Protein AF-A0A1G1LDC0-F1 (afdb_monomer_lite)

pLDDT: mean 79.85, std 20.33, range [28.56, 97.69]

Secondary structure (DSSP, 8-state):
---------PPPSSS---HHHHHTT--TTS--HHHHHHHHHHHHHSSSHHHHHHHHHHHS-----HHHHHHHHHHHHHHHHHHHHHHHHHHHTT------SS--SEEEEEEEEEEEEE---SS--SS--S-EEEEEEEEEEEEE-----SS-S--SPPHHHH-HHHHHHHHHHHHHHTT---PPPS------------PPP--------PPPEEEEEEEEESS-HHHHHHHHHHHHHHTT-TT-SEEEEE----S---

Sequence (258 aa):
MVLSGKAIIAAAAGKFFFPLERRMEIGAEGYSPSVLEKIEYAGAKAGSFQEAAEHMKVLAEIKISDRHIGRLTERIGAERQKKCNLEVELMKQDKLEVKVLNKPEVCAVYVDAGKVQTRADDGGGPGVRGQAWADTKVACLVTYQAKEHLEDPQPEVPSKLMDRQTVKEICRQMAMIHGKTQEPSAESKVASTKVKDNKEPEENKQDFEKPEPLVRTAVATQQKVDEFGYMVAAEAQKRGFYEAKRKAFVGDGGNSRL

Radius of gyration: 27.08 Å; chains: 1; bounding box: 89×42×57 Å

Structure (mmCIF, N/CA/C/O backbone):
data_AF-A0A1G1LDC0-F1
#
_entry.id   AF-A0A1G1LDC0-F1
#
loop_
_atom_site.group_PDB
_atom_site.id
_atom_site.type_symbol
_atom_site.label_atom_id
_atom_site.label_alt_id
_atom_site.label_comp_id
_atom_site.label_asym_id
_atom_site.label_entity_id
_atom_site.label_seq_id
_atom_site.pdbx_PDB_ins_code
_atom_site.Cartn_x
_atom_site.Cartn_y
_atom_site.Cartn_z
_atom_site.occupancy
_atom_site.B_iso_or_equiv
_atom_site.auth_seq_id
_atom_site.auth_comp_id
_atom_site.auth_asym_id
_atom_site.auth_atom_id
_atom_site.pdbx_PDB_model_num
ATOM 1 N N . MET A 1 1 ? -35.553 14.339 -26.736 1.00 40.38 1 MET A N 1
ATOM 2 C CA . MET A 1 1 ? -36.435 14.578 -25.576 1.00 40.38 1 MET A CA 1
ATOM 3 C C . MET A 1 1 ? -37.079 13.254 -25.183 1.00 40.38 1 MET A C 1
ATOM 5 O O . MET A 1 1 ? -38.103 12.904 -25.741 1.00 40.38 1 MET A O 1
ATOM 9 N N . VAL A 1 2 ? -36.439 12.488 -24.295 1.00 31.86 2 VAL A N 1
ATOM 10 C CA . VAL A 1 2 ? -37.050 11.351 -23.581 1.00 31.86 2 VAL A CA 1
ATOM 11 C C . VAL A 1 2 ? -36.410 11.338 -22.192 1.00 31.86 2 VAL A C 1
ATOM 13 O O . VAL A 1 2 ? -35.239 10.998 -22.041 1.00 31.86 2 VAL A O 1
ATOM 16 N N . LEU A 1 3 ? -37.151 11.816 -21.193 1.00 38.19 3 LEU A N 1
ATOM 17 C CA . LEU A 1 3 ? -36.768 11.761 -19.784 1.00 38.19 3 LEU A CA 1
ATOM 18 C C . LEU A 1 3 ? -37.016 10.331 -19.293 1.00 38.19 3 LEU A C 1
ATOM 20 O O . LEU A 1 3 ? -38.157 9.949 -19.048 1.00 38.19 3 LEU A O 1
ATOM 24 N N . SER A 1 4 ? -35.955 9.532 -19.173 1.00 37.72 4 SER A N 1
ATOM 25 C CA . SER A 1 4 ? -36.020 8.235 -18.494 1.00 37.72 4 SER A CA 1
ATOM 26 C C . SER A 1 4 ? -35.969 8.477 -16.985 1.00 37.72 4 SER A C 1
ATOM 28 O O . SER A 1 4 ? -34.912 8.742 -16.409 1.00 37.72 4 SER A O 1
ATOM 30 N N . GLY A 1 5 ? -37.143 8.475 -16.354 1.00 38.78 5 GLY A N 1
ATOM 31 C CA . GLY A 1 5 ? -37.281 8.557 -14.906 1.00 38.78 5 GLY A CA 1
ATOM 32 C C . GLY A 1 5 ? -36.753 7.283 -14.251 1.00 38.78 5 GLY A C 1
ATOM 33 O O . GLY A 1 5 ? -37.308 6.203 -14.441 1.00 38.78 5 GLY A O 1
ATOM 34 N N . LYS A 1 6 ? -35.685 7.401 -13.455 1.00 40.50 6 LYS A N 1
ATOM 35 C CA . LYS A 1 6 ? -35.245 6.323 -12.561 1.00 40.50 6 LYS A CA 1
ATOM 36 C C . LYS A 1 6 ? -36.314 6.100 -11.490 1.00 40.50 6 LYS A C 1
ATOM 38 O O . LYS A 1 6 ? -36.611 7.007 -10.714 1.00 40.50 6 LYS A O 1
ATOM 43 N N . ALA A 1 7 ? -36.857 4.888 -11.436 1.00 39.47 7 ALA A N 1
ATOM 44 C CA . ALA A 1 7 ? -37.757 4.455 -10.378 1.00 39.47 7 ALA A CA 1
ATOM 45 C C . ALA A 1 7 ? -37.029 4.489 -9.022 1.00 39.47 7 ALA A C 1
ATOM 47 O O . ALA A 1 7 ? -36.034 3.793 -8.810 1.00 39.47 7 ALA A O 1
ATOM 48 N N . ILE A 1 8 ? -37.520 5.320 -8.103 1.00 44.97 8 ILE A N 1
ATOM 49 C CA . ILE A 1 8 ? -37.065 5.358 -6.714 1.00 44.97 8 ILE A CA 1
ATOM 50 C C . ILE A 1 8 ? -37.817 4.251 -5.979 1.00 44.97 8 ILE A C 1
ATOM 52 O O . ILE A 1 8 ? -38.971 4.422 -5.598 1.00 44.97 8 ILE A O 1
ATOM 56 N N . ILE A 1 9 ? -37.168 3.105 -5.785 1.00 44.81 9 ILE A N 1
ATOM 57 C CA . ILE A 1 9 ? -37.691 2.066 -4.896 1.00 44.81 9 ILE A CA 1
ATOM 58 C C . ILE A 1 9 ? -37.557 2.600 -3.461 1.00 44.81 9 ILE A C 1
ATOM 60 O O . ILE A 1 9 ? -36.452 2.875 -2.977 1.00 44.81 9 ILE A O 1
ATOM 64 N N . ALA A 1 10 ? -38.697 2.837 -2.812 1.00 42.31 10 ALA A N 1
ATOM 65 C CA . ALA A 1 10 ? -38.768 3.245 -1.416 1.00 42.31 10 ALA A CA 1
ATOM 66 C C . ALA A 1 10 ? -38.375 2.056 -0.524 1.00 42.31 10 ALA A C 1
ATOM 68 O O . ALA A 1 10 ? -38.947 0.974 -0.632 1.00 42.31 10 ALA A O 1
ATOM 69 N N . ALA A 1 11 ? -37.375 2.249 0.338 1.00 48.47 11 ALA A N 1
ATOM 70 C CA . ALA A 1 11 ? -36.998 1.258 1.341 1.00 48.47 11 ALA A CA 1
ATOM 71 C C . ALA A 1 11 ? -38.068 1.204 2.444 1.00 48.47 11 ALA A C 1
ATOM 73 O O . ALA A 1 11 ? -38.656 2.234 2.776 1.00 48.47 11 ALA A O 1
ATOM 74 N N . ALA A 1 12 ? -38.307 0.014 3.002 1.00 46.03 12 ALA A N 1
ATOM 75 C CA . ALA A 1 12 ? -39.292 -0.220 4.056 1.00 46.03 12 ALA A CA 1
ATOM 76 C C . ALA A 1 12 ? -39.129 0.785 5.214 1.00 46.03 12 ALA A C 1
ATOM 78 O O . ALA A 1 12 ? -38.071 0.883 5.841 1.00 46.03 12 ALA A O 1
ATOM 79 N N . ALA A 1 13 ? -40.188 1.561 5.453 1.00 45.47 13 ALA A N 1
ATOM 80 C CA . ALA A 1 13 ? -40.235 2.669 6.394 1.00 45.47 13 ALA A CA 1
ATOM 81 C C . ALA A 1 13 ? -40.202 2.169 7.847 1.00 45.47 13 ALA A C 1
ATOM 83 O O . ALA A 1 13 ? -41.229 1.837 8.428 1.00 45.47 13 ALA A O 1
ATOM 84 N N . GLY A 1 14 ? -39.003 2.116 8.429 1.00 45.28 14 GLY A N 1
ATOM 85 C CA . GLY A 1 14 ? -38.796 1.909 9.870 1.00 45.28 14 GLY A CA 1
ATOM 86 C C . GLY A 1 14 ? -37.924 2.979 10.534 1.00 45.28 14 GLY A C 1
ATOM 87 O O . GLY A 1 14 ? -37.714 2.936 11.742 1.00 45.28 14 GLY A O 1
ATOM 88 N N . LYS A 1 15 ? -37.392 3.935 9.763 1.00 51.12 15 LYS A N 1
ATOM 89 C CA . LYS A 1 15 ? -36.582 5.061 10.249 1.00 51.12 15 LYS A CA 1
ATOM 90 C C . LYS A 1 15 ? -36.951 6.307 9.447 1.00 51.12 15 LYS A C 1
ATOM 92 O O . LYS A 1 15 ? -37.109 6.210 8.231 1.00 51.12 15 LYS A O 1
ATOM 97 N N . PHE A 1 16 ? -37.105 7.453 10.112 1.00 52.28 16 PHE A N 1
ATOM 98 C CA . PHE A 1 16 ? -37.210 8.747 9.435 1.00 52.28 16 PHE A CA 1
ATOM 99 C C . PHE A 1 16 ? -35.945 8.931 8.591 1.00 52.28 16 PHE A C 1
ATOM 101 O O . PHE A 1 16 ? -34.854 9.021 9.140 1.00 52.28 16 PHE A O 1
ATOM 108 N N . PHE A 1 17 ? -36.090 8.898 7.270 1.00 55.12 17 PHE A N 1
ATOM 109 C CA . PHE A 1 17 ? -34.997 9.109 6.328 1.00 55.12 17 PHE A CA 1
ATOM 110 C C . PHE A 1 17 ? -35.248 10.433 5.623 1.00 55.12 17 PHE A C 1
ATOM 112 O O . PHE A 1 17 ? -36.294 10.601 4.986 1.00 55.12 17 PHE A O 1
ATOM 119 N N . PHE A 1 18 ? -34.320 11.379 5.736 1.00 62.50 18 PHE A N 1
ATOM 120 C CA . PHE A 1 18 ? -34.461 12.641 5.023 1.00 62.50 18 PHE A CA 1
ATOM 121 C C . PHE A 1 18 ? -34.080 12.411 3.552 1.00 62.50 18 PHE A C 1
ATOM 123 O O . PHE A 1 18 ? -32.978 11.945 3.276 1.00 62.50 18 PHE A O 1
ATOM 130 N N . PRO A 1 19 ? -34.926 12.761 2.562 1.00 65.69 19 PRO A N 1
ATOM 131 C CA . PRO A 1 19 ? -34.639 12.513 1.140 1.00 65.69 19 PRO A CA 1
ATOM 132 C C . PRO A 1 19 ? -33.293 13.079 0.651 1.00 65.69 19 PRO A C 1
ATOM 134 O O . PRO A 1 19 ? -32.709 12.585 -0.315 1.00 65.69 19 PRO A O 1
ATOM 137 N N . LEU A 1 20 ? -32.796 14.113 1.334 1.00 69.06 20 LEU A N 1
ATOM 138 C CA . LEU A 1 20 ? -31.506 14.749 1.089 1.00 69.06 20 LEU A CA 1
ATOM 139 C C . LEU A 1 20 ? -30.305 13.918 1.579 1.00 69.06 20 LEU A C 1
ATOM 141 O O . LEU A 1 20 ? -29.239 14.034 0.983 1.00 69.06 20 LEU A O 1
ATOM 145 N N . GLU A 1 21 ? -30.464 13.038 2.573 1.00 62.12 21 GLU A N 1
ATOM 146 C CA . GLU A 1 21 ? -29.389 12.165 3.082 1.00 62.12 21 GLU A CA 1
ATOM 147 C C . GLU A 1 21 ? -28.862 11.233 1.990 1.00 62.12 21 GLU A C 1
ATOM 149 O O . GLU A 1 21 ? -27.654 11.064 1.860 1.00 62.12 21 GLU A O 1
ATOM 154 N N . ARG A 1 22 ? -29.743 10.712 1.118 1.00 64.12 22 ARG A N 1
ATOM 155 C CA . ARG A 1 22 ? -29.327 9.873 -0.025 1.00 64.12 22 ARG A CA 1
ATOM 156 C C . ARG A 1 22 ? -28.473 10.648 -1.020 1.00 64.12 22 ARG A C 1
ATOM 158 O O . ARG A 1 22 ? -27.560 10.086 -1.608 1.00 64.12 22 ARG A O 1
ATOM 165 N N . ARG A 1 23 ? -28.809 11.923 -1.241 1.00 70.38 23 ARG A N 1
ATOM 166 C CA . ARG A 1 23 ? -28.088 12.802 -2.173 1.00 70.38 23 ARG A CA 1
ATOM 167 C C . ARG A 1 23 ? -26.757 13.278 -1.604 1.00 70.38 23 ARG A C 1
ATOM 169 O O . ARG A 1 23 ? -25.862 13.571 -2.382 1.00 70.38 23 ARG A O 1
ATOM 176 N N . MET A 1 24 ? -26.655 13.375 -0.282 1.00 69.12 24 MET A N 1
ATOM 177 C CA . MET A 1 24 ? -25.439 13.763 0.433 1.00 69.12 24 MET A CA 1
ATOM 178 C C . MET A 1 24 ? -24.598 12.560 0.885 1.00 69.12 24 MET A C 1
ATOM 180 O O . MET A 1 24 ? -23.607 12.749 1.585 1.00 69.12 24 MET A O 1
ATOM 184 N N . GLU A 1 25 ? -25.003 11.342 0.505 1.00 76.25 25 GLU A N 1
ATOM 185 C CA . GLU A 1 25 ? -24.348 10.081 0.879 1.00 76.25 25 GLU A CA 1
ATOM 186 C C . GLU A 1 25 ? -24.152 9.938 2.398 1.00 76.25 25 GLU A C 1
ATOM 188 O O . GLU A 1 25 ? -23.186 9.343 2.875 1.00 76.25 25 GLU A O 1
ATOM 193 N N . ILE A 1 26 ? -25.087 10.496 3.172 1.00 77.56 26 ILE A N 1
ATOM 194 C CA . ILE A 1 26 ? -25.051 10.440 4.628 1.00 77.56 26 ILE A CA 1
ATOM 195 C C . ILE A 1 26 ? -25.439 9.024 5.048 1.00 77.56 26 ILE A C 1
ATOM 197 O O . ILE A 1 26 ? -26.562 8.565 4.825 1.00 77.56 26 ILE A O 1
ATOM 201 N N . GLY A 1 27 ? -24.468 8.315 5.622 1.00 72.44 27 GLY A N 1
ATOM 202 C CA . GLY A 1 27 ? -24.655 6.955 6.115 1.00 72.44 27 GLY A CA 1
ATOM 203 C C . GLY A 1 27 ? -25.462 6.905 7.413 1.00 72.44 27 GLY A C 1
ATOM 204 O O . GLY A 1 27 ? -25.848 7.925 7.980 1.00 72.44 27 GLY A O 1
ATOM 205 N N . ALA A 1 28 ? -25.647 5.696 7.949 1.00 73.19 28 ALA A N 1
ATOM 206 C CA . ALA A 1 28 ? -26.364 5.470 9.211 1.00 73.19 28 ALA A CA 1
ATOM 207 C C . ALA A 1 28 ? -25.763 6.213 10.425 1.00 73.19 28 ALA A C 1
ATOM 209 O O . ALA A 1 28 ? -26.414 6.323 11.459 1.00 73.19 28 ALA A O 1
ATOM 210 N N . GLU A 1 29 ? -24.532 6.707 10.298 1.00 76.56 29 GLU A N 1
ATOM 211 C CA . GLU A 1 29 ? -23.821 7.456 11.334 1.00 76.56 29 GLU A CA 1
ATOM 212 C C . GLU A 1 29 ? -24.044 8.971 11.264 1.00 7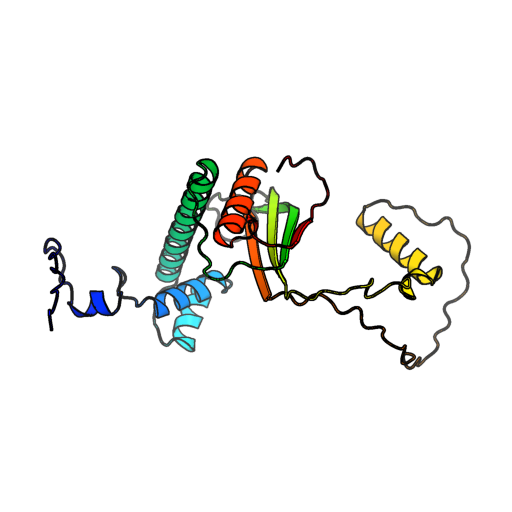6.56 29 GLU A C 1
ATOM 214 O O . GLU A 1 29 ? -23.551 9.696 12.120 1.00 76.56 29 GLU A O 1
ATOM 219 N N . GLY A 1 30 ? -24.781 9.463 10.263 1.00 83.25 30 GLY A N 1
ATOM 220 C CA . GLY A 1 30 ? -25.090 10.890 10.142 1.00 83.25 30 GLY A CA 1
ATOM 221 C C . GLY A 1 30 ? -23.926 11.752 9.639 1.00 83.25 30 GLY A C 1
ATOM 222 O O . GLY A 1 30 ? -24.038 12.974 9.621 1.00 83.25 30 GLY A O 1
ATOM 223 N N . TYR A 1 31 ? -22.821 11.138 9.206 1.00 88.31 31 TYR A N 1
ATOM 224 C CA . TYR A 1 31 ? -21.662 11.834 8.648 1.00 88.31 31 TYR A CA 1
ATOM 225 C C . TYR A 1 31 ? -21.646 11.769 7.121 1.00 88.31 31 TYR A C 1
ATOM 227 O O . TYR A 1 31 ? -21.975 10.737 6.530 1.00 88.31 31 TYR A O 1
ATOM 235 N N . SER A 1 32 ? -21.222 12.865 6.487 1.00 89.81 32 SER A N 1
ATOM 236 C CA . SER A 1 32 ? -20.902 12.877 5.059 1.00 89.81 32 SER A CA 1
ATOM 237 C C . SER A 1 32 ? -19.624 12.069 4.780 1.00 89.81 32 SER A C 1
ATOM 239 O O . SER A 1 32 ? -18.781 11.927 5.676 1.00 89.81 32 SER A O 1
ATOM 241 N N . PRO A 1 33 ? -19.404 11.608 3.535 1.00 90.50 33 PRO A N 1
ATOM 242 C CA . PRO A 1 33 ? -18.175 10.904 3.157 1.00 90.50 33 PRO A CA 1
ATOM 243 C C . PRO A 1 33 ? -16.897 11.690 3.480 1.00 90.50 33 PRO A C 1
ATOM 245 O O . PRO A 1 33 ? -15.943 11.133 4.014 1.00 90.50 33 PRO A O 1
ATOM 248 N N . SER A 1 34 ? -16.906 13.005 3.249 1.00 90.94 34 SER A N 1
ATOM 249 C CA . SER A 1 34 ? -15.775 13.891 3.552 1.00 90.94 34 SER A CA 1
ATOM 250 C C . SER A 1 34 ? -15.464 13.996 5.048 1.00 90.94 34 SER A C 1
ATOM 252 O O . SER A 1 34 ? -14.311 14.170 5.436 1.00 90.94 34 SER A O 1
ATOM 254 N N . VAL A 1 35 ? -16.478 13.897 5.912 1.00 93.06 35 VAL A N 1
ATOM 255 C CA . VAL A 1 35 ? -16.276 13.880 7.365 1.00 93.06 35 VAL A CA 1
ATOM 256 C C . VAL A 1 35 ? -15.755 12.520 7.812 1.00 93.06 35 VAL A C 1
ATOM 258 O O . VAL A 1 35 ? -14.837 12.473 8.627 1.00 93.06 35 VAL A O 1
ATOM 261 N N . LEU A 1 36 ? -16.278 11.425 7.253 1.00 93.19 36 LEU A N 1
ATOM 262 C CA . LEU A 1 36 ? -15.769 10.079 7.524 1.00 93.19 36 LEU A CA 1
ATOM 263 C C . LEU A 1 36 ? -14.292 9.940 7.140 1.00 93.19 36 LEU A C 1
ATOM 265 O O . LEU A 1 36 ? -13.527 9.376 7.915 1.00 93.19 36 LEU A O 1
ATOM 269 N N . GLU A 1 37 ? -13.876 10.513 6.008 1.00 93.19 37 GLU A N 1
ATOM 270 C CA . GLU A 1 37 ? -12.472 10.540 5.584 1.00 93.19 37 GLU A CA 1
ATOM 271 C C . GLU A 1 37 ? -11.581 11.278 6.595 1.00 93.19 37 GLU A C 1
ATOM 273 O O . GLU A 1 37 ? -10.522 10.776 6.970 1.00 93.19 37 GLU A O 1
ATOM 278 N N . LYS A 1 38 ? -12.029 12.432 7.111 1.00 95.69 38 LYS A N 1
ATOM 279 C CA . LYS A 1 38 ? -11.308 13.164 8.167 1.00 95.69 38 LYS A CA 1
ATOM 280 C C . LYS A 1 38 ? -11.217 12.366 9.466 1.00 95.69 38 LYS A C 1
ATOM 282 O O . LYS A 1 38 ? -10.151 12.335 10.076 1.00 95.69 38 LYS A O 1
ATOM 287 N N . ILE A 1 39 ? -12.314 11.727 9.880 1.00 95.25 39 ILE A N 1
ATOM 288 C CA . ILE A 1 39 ? -12.355 10.901 11.095 1.00 95.25 39 ILE A CA 1
ATOM 289 C C . ILE A 1 39 ? -11.384 9.729 10.969 1.00 95.25 39 ILE A C 1
ATOM 291 O O . ILE A 1 39 ? -10.600 9.484 11.882 1.00 95.25 39 ILE A O 1
ATOM 295 N N . GLU A 1 40 ? -11.413 9.033 9.835 1.00 94.88 40 GLU A N 1
ATOM 296 C CA . GLU A 1 40 ? -10.519 7.917 9.557 1.00 94.88 40 GLU A CA 1
ATOM 297 C C . GLU A 1 40 ? -9.054 8.369 9.536 1.00 94.88 40 GLU A C 1
ATOM 299 O O . GLU A 1 40 ? -8.207 7.752 10.180 1.00 94.88 40 GLU A O 1
ATOM 304 N N . TYR A 1 41 ? -8.756 9.478 8.852 1.00 95.06 41 TYR A N 1
ATOM 305 C CA . TYR A 1 41 ? -7.410 10.041 8.803 1.00 95.06 41 TYR A CA 1
ATOM 306 C C . TYR A 1 41 ? -6.900 10.407 10.202 1.00 95.06 41 TYR A C 1
ATOM 308 O O . TYR A 1 41 ? -5.789 10.027 10.571 1.00 95.06 41 TYR A O 1
ATOM 316 N N . ALA A 1 42 ? -7.714 11.099 11.005 1.00 95.75 42 ALA A N 1
ATOM 317 C CA . ALA A 1 42 ? -7.362 11.468 12.372 1.00 95.75 42 ALA A CA 1
ATOM 318 C C . ALA A 1 42 ? -7.158 10.230 13.258 1.00 95.75 42 ALA A C 1
ATOM 320 O O . ALA A 1 42 ? -6.148 10.139 13.955 1.00 95.75 42 ALA A O 1
ATOM 321 N N . GLY A 1 43 ? -8.073 9.256 13.192 1.00 95.00 43 GLY A N 1
ATOM 322 C CA . GLY A 1 43 ? -7.996 8.009 13.953 1.00 95.00 43 GLY A CA 1
ATOM 323 C C . GLY A 1 43 ? -6.796 7.135 13.582 1.00 95.00 43 GLY A C 1
ATOM 324 O O . GLY A 1 43 ? -6.255 6.453 14.446 1.00 95.00 43 GLY A O 1
ATOM 325 N N . ALA A 1 44 ? -6.347 7.180 12.325 1.00 92.75 44 ALA A N 1
ATOM 326 C CA . ALA A 1 44 ? -5.195 6.417 11.848 1.00 92.75 44 ALA A CA 1
ATOM 327 C C . ALA A 1 44 ? -3.838 7.108 12.083 1.00 92.75 44 ALA A C 1
ATOM 329 O O . ALA A 1 44 ? -2.805 6.437 12.053 1.00 92.75 44 ALA A O 1
ATOM 330 N N . LYS A 1 45 ? -3.809 8.439 12.245 1.00 94.81 45 LYS A N 1
ATOM 331 C CA . LYS A 1 45 ? -2.564 9.225 12.355 1.00 94.81 45 LYS A CA 1
ATOM 332 C C . LYS A 1 45 ? -2.241 9.716 13.760 1.00 94.81 45 LYS A C 1
ATOM 334 O O . LYS A 1 45 ? -1.067 9.948 14.034 1.00 94.81 45 LYS A O 1
ATOM 339 N N . ALA A 1 46 ? -3.240 9.899 14.617 1.00 94.56 46 ALA A N 1
ATOM 340 C CA . ALA A 1 46 ? -3.017 10.304 16.000 1.00 94.56 46 ALA A CA 1
ATOM 341 C C . ALA A 1 46 ? -2.417 9.157 16.832 1.00 94.56 46 ALA A C 1
ATOM 343 O O . ALA A 1 46 ? -2.630 7.981 16.533 1.00 94.56 46 ALA A O 1
ATOM 344 N N . GLY A 1 47 ? -1.707 9.488 17.914 1.00 91.50 47 GLY A N 1
ATOM 345 C CA . GLY A 1 47 ? -1.184 8.499 18.860 1.00 91.50 47 GLY A CA 1
ATOM 346 C C . GLY A 1 47 ? -2.274 7.848 19.721 1.00 91.50 47 GLY A C 1
ATOM 347 O O . GLY A 1 47 ? -2.048 6.793 20.315 1.00 91.50 47 GLY A O 1
ATOM 348 N N . SER A 1 48 ? -3.465 8.453 19.789 1.00 94.50 48 SER A N 1
ATOM 349 C CA . SER A 1 48 ? -4.645 7.910 20.472 1.00 94.50 48 SER A CA 1
ATOM 350 C C . SER A 1 48 ? -5.956 8.461 19.895 1.00 94.50 48 SER A C 1
ATOM 352 O O . SER A 1 48 ? -5.978 9.513 19.257 1.00 94.50 48 SER A O 1
ATOM 354 N N . PHE A 1 49 ? -7.088 7.804 20.178 1.00 96.00 49 PHE A N 1
ATOM 355 C CA . PHE A 1 49 ? -8.405 8.326 19.781 1.00 96.00 49 PHE A CA 1
ATOM 356 C C . PHE A 1 49 ? -8.830 9.581 20.556 1.00 96.00 49 PHE A C 1
ATOM 358 O O . PHE A 1 49 ? -9.637 10.359 20.050 1.00 96.00 49 PHE A O 1
ATOM 365 N N . GLN A 1 50 ? -8.279 9.804 21.752 1.00 96.75 50 GLN A N 1
ATOM 366 C CA . GLN A 1 50 ? -8.485 11.046 22.498 1.00 96.75 50 GLN A CA 1
ATOM 367 C C . GLN A 1 50 ? -7.847 12.227 21.760 1.00 96.75 50 GLN A C 1
ATOM 369 O O . GLN A 1 50 ? -8.498 13.244 21.535 1.00 96.75 50 GLN A O 1
ATOM 374 N N . GLU A 1 51 ? -6.601 12.057 21.322 1.00 96.88 51 GLU A N 1
ATOM 375 C CA . GLU A 1 51 ? -5.892 13.040 20.501 1.00 96.88 51 GLU A CA 1
ATOM 376 C C . GLU A 1 51 ? -6.592 13.242 19.144 1.00 96.88 51 GLU A C 1
ATOM 378 O O . GLU A 1 51 ? -6.796 14.372 18.708 1.00 96.88 51 GLU A O 1
ATOM 383 N N . ALA A 1 52 ? -7.076 12.167 18.508 1.00 97.06 52 ALA A N 1
ATOM 384 C CA . ALA A 1 52 ? -7.875 12.277 17.286 1.00 97.06 52 ALA A CA 1
ATOM 385 C C . ALA A 1 52 ? -9.163 13.097 17.492 1.00 97.06 52 ALA A C 1
ATOM 387 O O . ALA A 1 52 ? -9.526 13.901 16.633 1.00 97.06 52 ALA A O 1
ATOM 388 N N . ALA A 1 53 ? -9.852 12.928 18.625 1.00 97.44 53 ALA A N 1
ATOM 389 C CA . ALA A 1 53 ? -11.045 13.707 18.959 1.00 97.44 53 ALA A CA 1
ATOM 390 C C . ALA A 1 53 ? -10.723 15.195 19.152 1.00 97.44 53 ALA A C 1
ATOM 392 O O . ALA A 1 53 ? -11.496 16.056 18.723 1.00 97.44 53 ALA A O 1
ATOM 393 N N . GLU A 1 54 ? -9.567 15.507 19.739 1.00 97.44 54 GLU A N 1
ATOM 394 C CA . GLU A 1 54 ? -9.070 16.877 19.841 1.00 97.44 54 GLU A CA 1
ATOM 395 C C . GLU A 1 54 ? -8.773 17.474 18.460 1.00 97.44 54 GLU A C 1
ATOM 397 O O . GLU A 1 54 ? -9.259 18.564 18.153 1.00 97.44 54 GLU A O 1
ATOM 402 N N . HIS A 1 55 ? -8.098 16.732 17.576 1.00 96.62 55 HIS A N 1
ATOM 403 C CA . HIS A 1 55 ? -7.867 17.153 16.191 1.00 96.62 55 HIS A CA 1
ATOM 404 C C . HIS A 1 55 ? -9.174 17.410 15.434 1.00 96.62 55 HIS A C 1
ATOM 406 O O . HIS A 1 55 ? -9.309 18.439 14.774 1.00 96.62 55 HIS A O 1
ATOM 412 N N . MET A 1 56 ? -10.166 16.523 15.557 1.00 97.25 56 MET A N 1
ATOM 413 C CA . MET A 1 56 ? -11.472 16.705 14.915 1.00 97.25 56 MET A CA 1
ATOM 414 C C . MET A 1 56 ? -12.200 17.948 15.431 1.00 97.25 56 MET A C 1
ATOM 416 O O . MET A 1 56 ? -12.808 18.680 14.647 1.00 97.25 56 MET A O 1
ATOM 420 N N . LYS A 1 57 ? -12.094 18.231 16.731 1.00 97.38 57 LYS A N 1
ATOM 421 C CA . LYS A 1 57 ? -12.689 19.422 17.336 1.00 97.38 57 LYS A CA 1
ATOM 422 C C . LYS A 1 57 ? -11.998 20.707 16.877 1.00 97.38 57 LYS A C 1
ATOM 424 O O . LYS A 1 57 ? -12.694 21.679 16.608 1.00 97.38 57 LYS A O 1
ATOM 429 N N . VAL A 1 58 ? -10.666 20.730 16.825 1.00 96.81 58 VAL A N 1
ATOM 430 C CA . VAL A 1 58 ? -9.887 21.949 16.544 1.00 96.81 58 VAL A CA 1
ATOM 431 C C . VAL A 1 58 ? -9.785 22.233 15.047 1.00 96.81 58 VAL A C 1
ATOM 433 O O . VAL A 1 58 ? -9.973 23.369 14.631 1.00 96.81 58 VAL A O 1
ATOM 436 N N . LEU A 1 59 ? -9.498 21.218 14.229 1.00 96.00 59 LEU A N 1
ATOM 437 C CA . LEU A 1 59 ? -9.218 21.391 12.799 1.00 96.00 59 LEU A CA 1
ATOM 438 C C . LEU A 1 59 ? -10.464 21.258 11.924 1.00 96.00 59 LEU A C 1
ATOM 440 O O . LEU A 1 59 ? -10.529 21.842 10.845 1.00 96.00 59 LEU A O 1
ATOM 444 N N . ALA A 1 60 ? -11.432 20.445 12.351 1.00 93.88 60 ALA A N 1
ATOM 445 C CA . ALA A 1 60 ? -12.642 20.171 11.583 1.00 93.88 60 ALA A CA 1
ATOM 446 C C . ALA A 1 60 ? -13.916 20.722 12.238 1.00 93.88 60 ALA A C 1
ATOM 448 O O . ALA A 1 60 ? -14.983 20.544 11.662 1.00 93.88 60 ALA A O 1
ATOM 449 N N . GLU A 1 61 ? -13.809 21.366 13.408 1.00 96.06 61 GLU A N 1
ATOM 450 C CA . GLU A 1 61 ? -14.927 21.932 14.184 1.00 96.06 61 GLU A CA 1
ATOM 451 C C . GLU A 1 61 ? -16.038 20.917 14.516 1.00 96.06 61 GLU A C 1
ATOM 453 O O . GLU A 1 61 ? -17.182 21.270 14.805 1.00 96.06 61 GLU A O 1
ATOM 458 N N . ILE A 1 62 ? -15.698 19.624 14.523 1.00 94.56 62 ILE A N 1
ATOM 459 C CA . ILE A 1 62 ? -16.640 18.527 14.749 1.00 94.56 62 ILE A CA 1
ATOM 460 C C . ILE A 1 62 ? -16.371 17.911 16.116 1.00 94.56 62 ILE A C 1
ATOM 462 O O . ILE A 1 62 ? -15.316 17.333 16.375 1.00 94.56 62 ILE A O 1
ATOM 466 N N . LYS A 1 63 ? -17.369 18.000 16.998 1.00 95.50 63 LYS A N 1
ATOM 467 C CA . LYS A 1 63 ? -17.348 17.315 18.293 1.00 95.50 63 LYS A CA 1
ATOM 468 C C . LYS A 1 63 ? -17.755 15.858 18.098 1.00 95.50 63 LYS A C 1
ATOM 470 O O . LYS A 1 63 ? -18.910 15.567 17.802 1.00 95.50 63 LYS A O 1
ATOM 475 N N . ILE A 1 64 ? -16.809 14.954 18.309 1.00 94.94 64 ILE A N 1
ATOM 476 C CA . ILE A 1 64 ? -17.003 13.506 18.261 1.00 94.94 64 ILE A CA 1
ATOM 477 C C . ILE A 1 64 ? -16.222 12.874 19.417 1.00 94.94 64 ILE A C 1
ATOM 479 O O . ILE A 1 64 ? -15.172 13.387 19.802 1.00 94.94 64 ILE A O 1
ATOM 483 N N . SER A 1 65 ? -16.749 11.808 20.021 1.00 96.44 65 SER A N 1
ATOM 484 C CA . SER A 1 65 ? -16.045 11.121 21.107 1.00 96.44 65 SER A CA 1
ATOM 485 C C . SER A 1 65 ? -14.943 10.211 20.571 1.00 96.44 65 SER A C 1
ATOM 487 O O . SER A 1 65 ? -15.066 9.626 19.494 1.00 96.44 65 SER A O 1
ATOM 489 N N . ASP A 1 66 ? -13.897 10.037 21.370 1.00 96.31 66 ASP A N 1
ATOM 490 C CA . ASP A 1 66 ? -12.812 9.077 21.157 1.00 96.31 66 ASP A CA 1
ATOM 491 C C . ASP A 1 66 ? -13.334 7.659 20.859 1.00 96.31 66 ASP A C 1
ATOM 493 O O . ASP A 1 66 ? -12.925 7.018 19.891 1.00 96.31 66 ASP A O 1
ATOM 497 N N . ARG A 1 67 ? -14.325 7.190 21.626 1.00 95.81 67 ARG A N 1
ATOM 498 C CA . ARG A 1 67 ? -14.951 5.876 21.436 1.00 95.81 67 ARG A CA 1
ATOM 499 C C . ARG A 1 67 ? -15.684 5.765 20.102 1.00 95.81 67 ARG A C 1
ATOM 501 O O . ARG A 1 67 ? -15.721 4.683 19.517 1.00 95.81 67 ARG A O 1
ATOM 508 N N . HIS A 1 68 ? -16.302 6.851 19.638 1.00 95.00 68 HIS A N 1
ATOM 509 C CA . HIS A 1 68 ? -16.986 6.866 18.345 1.00 95.00 68 HIS A CA 1
ATOM 510 C C . HIS A 1 68 ? -15.971 6.865 17.200 1.00 95.00 68 HIS A C 1
ATOM 512 O O . HIS A 1 68 ? -16.125 6.063 16.282 1.00 95.00 68 HIS A O 1
ATOM 518 N N . ILE A 1 69 ? -14.896 7.660 17.289 1.00 95.94 69 ILE A N 1
ATOM 519 C CA . ILE A 1 69 ? -13.780 7.613 16.326 1.00 95.94 69 ILE A CA 1
ATOM 520 C C . ILE A 1 69 ? -13.208 6.197 16.230 1.00 95.94 69 ILE A C 1
ATOM 522 O O . ILE A 1 69 ? -13.019 5.698 15.120 1.00 95.94 69 ILE A O 1
ATOM 526 N N . GLY A 1 70 ? -12.969 5.534 17.366 1.00 94.81 70 GLY A N 1
ATOM 527 C CA . GLY A 1 70 ? -12.435 4.172 17.387 1.00 94.81 70 GLY A CA 1
ATOM 528 C C . GLY A 1 70 ? -13.326 3.185 16.635 1.00 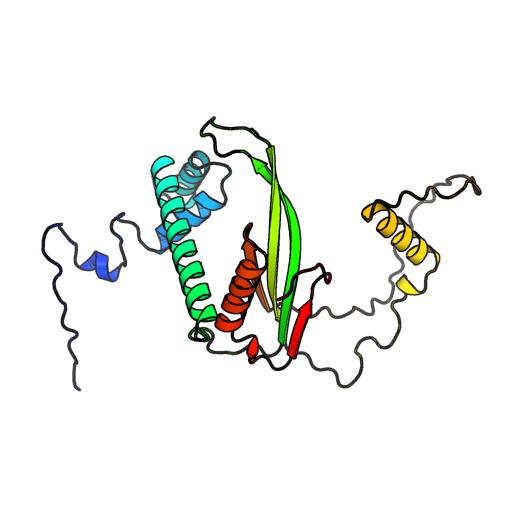94.81 70 GLY A C 1
ATOM 529 O O . GLY A 1 70 ? -12.874 2.541 15.692 1.00 94.81 70 GLY A O 1
ATOM 530 N N . ARG A 1 71 ? -14.625 3.156 16.961 1.00 94.62 71 ARG A N 1
ATOM 531 C CA . ARG A 1 71 ? -15.607 2.300 16.269 1.00 94.62 71 ARG A CA 1
ATOM 532 C C . ARG A 1 71 ? -15.667 2.567 14.766 1.00 94.62 71 ARG A C 1
ATOM 534 O O . ARG A 1 71 ? -15.753 1.628 13.979 1.00 94.62 71 ARG A O 1
ATOM 541 N N . LEU A 1 72 ? -15.630 3.840 14.374 1.00 94.56 72 LEU A N 1
ATOM 542 C CA . LEU A 1 72 ? -15.634 4.250 12.972 1.00 94.56 72 LEU A CA 1
ATOM 543 C C . LEU A 1 72 ? -14.393 3.757 12.234 1.00 94.56 72 LEU A C 1
ATOM 545 O O . LEU A 1 72 ? -14.503 3.159 11.165 1.00 94.56 72 LEU A O 1
ATOM 549 N N . THR A 1 73 ? -13.225 3.976 12.829 1.00 94.75 73 THR A N 1
ATOM 550 C CA . THR A 1 73 ? -11.932 3.595 12.256 1.00 94.75 73 THR A CA 1
ATOM 551 C C . THR A 1 73 ? -11.833 2.076 12.106 1.00 94.75 73 THR A C 1
ATOM 553 O O . THR A 1 73 ? -11.464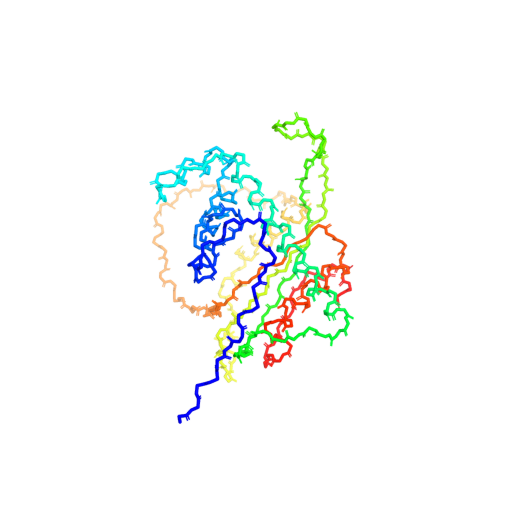 1.587 11.040 1.00 94.75 73 THR A O 1
ATOM 556 N N . GLU A 1 74 ? -12.242 1.315 13.126 1.00 93.75 74 GLU A N 1
ATOM 557 C CA . GLU A 1 74 ? -12.288 -0.154 13.092 1.00 93.75 74 GLU A CA 1
ATOM 558 C C . GLU A 1 74 ? -13.251 -0.677 12.020 1.00 93.75 74 GLU A C 1
ATOM 560 O O . GLU A 1 74 ? -12.892 -1.563 11.241 1.00 93.75 74 GLU A O 1
ATOM 565 N N . ARG A 1 75 ? -14.462 -0.110 11.933 1.00 93.88 75 ARG A N 1
ATOM 566 C CA . ARG A 1 75 ? -15.452 -0.488 10.916 1.00 93.88 75 ARG A CA 1
ATOM 567 C C . ARG A 1 75 ? -14.915 -0.250 9.505 1.00 93.88 75 ARG A C 1
ATOM 569 O O . ARG A 1 75 ? -14.966 -1.161 8.679 1.00 93.88 75 ARG A O 1
ATOM 576 N N . ILE A 1 76 ? -14.388 0.946 9.235 1.00 93.19 76 ILE A N 1
ATOM 577 C CA . ILE A 1 76 ? -13.826 1.307 7.924 1.00 93.19 76 ILE A CA 1
ATOM 578 C C . ILE A 1 76 ? -12.626 0.408 7.593 1.00 93.19 76 ILE A C 1
ATOM 580 O O . ILE A 1 76 ? -12.506 -0.082 6.468 1.00 93.19 76 ILE A O 1
ATOM 584 N N . GLY A 1 77 ? -11.767 0.124 8.575 1.00 92.88 77 GLY A N 1
ATOM 585 C CA . GLY A 1 77 ? -10.664 -0.826 8.432 1.00 92.88 77 GLY A CA 1
ATOM 586 C C . GLY A 1 77 ? -11.144 -2.225 8.036 1.00 92.88 77 GLY A C 1
ATOM 587 O O . GLY A 1 77 ? -10.641 -2.802 7.070 1.00 92.88 77 GLY A O 1
ATOM 588 N N . ALA A 1 78 ? -12.174 -2.744 8.708 1.00 93.94 78 ALA A N 1
ATOM 589 C CA . ALA A 1 78 ? -12.766 -4.045 8.398 1.00 93.94 78 ALA A CA 1
ATOM 590 C C . ALA A 1 78 ? -13.417 -4.085 7.003 1.00 93.94 78 ALA A C 1
ATOM 592 O O . ALA A 1 78 ? -13.324 -5.093 6.301 1.00 93.94 78 ALA A O 1
ATOM 593 N N . GLU A 1 79 ? -14.059 -2.999 6.568 1.00 93.81 79 GLU A N 1
ATOM 594 C CA . GLU A 1 79 ? -14.611 -2.875 5.212 1.00 93.81 79 GLU A CA 1
ATOM 595 C C . GLU A 1 79 ? -13.511 -2.920 4.146 1.00 93.81 79 GLU A C 1
ATOM 597 O O . GLU A 1 79 ? -13.630 -3.653 3.159 1.00 93.81 79 GLU A O 1
ATOM 602 N N . ARG A 1 80 ? -12.404 -2.202 4.367 1.00 92.31 80 ARG A N 1
ATOM 603 C CA . ARG A 1 80 ? -11.238 -2.219 3.471 1.00 92.31 80 ARG A CA 1
ATOM 604 C C . ARG A 1 80 ? -10.599 -3.596 3.404 1.00 92.31 80 ARG A C 1
ATOM 606 O O . ARG A 1 80 ? -10.321 -4.074 2.309 1.00 92.31 80 ARG A O 1
ATOM 613 N N . GLN A 1 81 ? -10.440 -4.263 4.544 1.00 93.00 81 GLN A N 1
ATOM 614 C CA . GLN A 1 81 ? -9.912 -5.623 4.590 1.00 93.00 81 GLN A CA 1
ATOM 615 C C . GLN A 1 81 ? -10.804 -6.601 3.817 1.00 93.00 81 GLN A C 1
ATOM 617 O O . GLN A 1 81 ? -10.303 -7.373 3.003 1.00 93.00 81 GLN A O 1
ATOM 622 N N . LYS A 1 82 ? -12.131 -6.537 4.000 1.00 95.75 82 LYS A N 1
ATOM 623 C CA . LYS A 1 82 ? -13.084 -7.360 3.234 1.00 95.75 82 LYS A CA 1
ATOM 624 C C . LYS A 1 82 ? -12.978 -7.109 1.733 1.00 95.75 82 LYS A C 1
ATOM 626 O O . LYS A 1 82 ? -12.999 -8.063 0.961 1.00 95.75 82 LYS A O 1
ATOM 631 N N . LYS A 1 83 ? -12.839 -5.846 1.318 1.00 94.25 83 LYS A N 1
ATOM 632 C CA . LYS A 1 83 ? -12.650 -5.483 -0.090 1.00 94.25 83 LYS A CA 1
ATOM 633 C C . LYS A 1 83 ? -11.349 -6.059 -0.651 1.00 94.25 83 LYS A C 1
ATOM 635 O O . LYS A 1 83 ? -11.391 -6.671 -1.711 1.00 94.25 83 LYS A O 1
ATOM 640 N N . CYS A 1 84 ? -10.232 -5.910 0.062 1.00 92.31 84 CYS A N 1
ATOM 641 C CA . CYS A 1 84 ? -8.953 -6.495 -0.343 1.00 92.31 84 CYS A CA 1
ATOM 642 C C . CYS A 1 84 ? -9.048 -8.021 -0.464 1.00 92.31 84 CYS A C 1
ATOM 644 O O . CYS A 1 84 ? -8.620 -8.579 -1.468 1.00 92.31 84 CYS A O 1
ATOM 646 N N . ASN A 1 85 ? -9.672 -8.695 0.507 1.00 95.31 85 ASN A N 1
ATOM 647 C CA . ASN A 1 85 ? -9.862 -10.146 0.465 1.00 95.31 85 ASN A CA 1
ATOM 648 C C . ASN A 1 85 ? -10.717 -10.574 -0.736 1.00 95.31 85 ASN A C 1
ATOM 650 O O . ASN A 1 85 ? -10.383 -11.539 -1.410 1.00 95.31 85 ASN A O 1
ATOM 654 N N . LEU A 1 86 ? -11.793 -9.844 -1.045 1.00 96.88 86 LEU A N 1
ATOM 655 C CA . LEU A 1 86 ? -12.609 -10.124 -2.226 1.00 96.88 86 LEU A CA 1
ATOM 656 C C . LEU A 1 86 ? -11.804 -9.971 -3.523 1.00 96.88 86 LEU A C 1
ATOM 658 O O . LEU A 1 86 ? -11.926 -10.797 -4.420 1.00 96.88 86 LEU A O 1
ATOM 662 N N . GLU A 1 87 ? -10.982 -8.926 -3.629 1.00 95.88 87 GLU A N 1
ATOM 663 C CA . GLU A 1 87 ? -10.115 -8.712 -4.792 1.00 95.88 87 GLU A CA 1
ATOM 664 C C . GLU A 1 87 ? -9.082 -9.839 -4.941 1.00 95.88 87 GLU A C 1
ATOM 666 O O . GLU A 1 87 ? -8.863 -10.315 -6.051 1.00 95.88 87 GLU A O 1
ATOM 671 N N . VAL A 1 88 ? -8.514 -10.322 -3.833 1.00 96.56 88 VAL A N 1
ATOM 672 C CA . VAL A 1 88 ? -7.629 -11.497 -3.807 1.00 96.56 88 VAL A CA 1
ATOM 673 C C . VAL A 1 88 ? -8.348 -12.754 -4.295 1.00 96.56 88 VAL A C 1
ATOM 675 O O . VAL A 1 88 ? -7.816 -13.471 -5.138 1.00 96.56 88 VAL A O 1
ATOM 678 N N . GLU A 1 89 ? -9.566 -13.015 -3.824 1.00 97.44 89 GLU A N 1
ATOM 679 C CA . GLU A 1 89 ? -10.341 -14.181 -4.264 1.00 97.44 89 GLU A CA 1
ATOM 680 C C . GLU A 1 89 ? -10.737 -14.093 -5.744 1.00 97.44 89 GLU A C 1
ATOM 682 O O . GLU A 1 89 ? -10.683 -15.091 -6.463 1.00 97.44 89 GLU A O 1
ATOM 687 N N . LEU A 1 90 ? -11.074 -12.898 -6.238 1.00 97.69 90 LEU A N 1
ATOM 688 C CA . LEU A 1 90 ? -11.293 -12.672 -7.668 1.00 97.69 90 LEU A CA 1
ATOM 689 C C . LEU A 1 90 ? -10.012 -12.899 -8.478 1.00 97.69 90 LEU A C 1
ATOM 691 O O . LEU A 1 90 ? -10.091 -13.469 -9.563 1.00 97.69 90 LEU A O 1
ATOM 695 N N . MET A 1 91 ? -8.846 -12.503 -7.955 1.00 96.69 91 MET A N 1
ATOM 696 C CA . MET A 1 91 ? -7.554 -12.752 -8.600 1.00 96.69 91 MET A CA 1
ATOM 697 C C . MET A 1 91 ? -7.249 -14.250 -8.681 1.00 96.69 91 MET A C 1
ATOM 699 O O . MET A 1 91 ? -6.883 -14.741 -9.743 1.00 96.69 91 MET A O 1
ATOM 703 N N . LYS A 1 92 ? -7.470 -15.002 -7.594 1.00 96.38 92 LYS A N 1
ATOM 704 C CA . LYS A 1 92 ? -7.313 -16.470 -7.564 1.00 96.38 92 LYS A CA 1
ATOM 705 C C . LYS A 1 92 ? -8.199 -17.183 -8.590 1.00 96.38 92 LYS A C 1
ATOM 707 O O . LYS A 1 92 ? -7.849 -18.257 -9.066 1.00 96.38 92 LYS A O 1
ATOM 712 N N . GLN A 1 93 ? -9.351 -16.598 -8.914 1.00 97.44 93 GLN A N 1
ATOM 713 C CA . GLN A 1 93 ? -10.298 -17.122 -9.901 1.00 97.44 93 GLN A CA 1
ATOM 714 C C . GLN A 1 93 ? -10.078 -16.581 -11.321 1.00 97.44 93 GLN A C 1
ATOM 716 O O . GLN A 1 93 ? -10.888 -16.897 -12.189 1.00 97.44 93 GLN A O 1
ATOM 721 N N . ASP A 1 94 ? -9.052 -15.752 -11.546 1.00 95.00 94 ASP A N 1
ATOM 722 C CA . ASP A 1 94 ? -8.795 -15.055 -12.815 1.00 95.00 94 ASP A CA 1
ATOM 723 C C . ASP A 1 94 ? -9.988 -14.201 -13.305 1.00 95.00 94 ASP A C 1
ATOM 725 O O . ASP A 1 94 ? -10.312 -14.116 -14.486 1.00 95.00 94 ASP A O 1
ATOM 729 N N . LYS A 1 95 ? -10.704 -13.580 -12.358 1.00 97.12 95 LYS A N 1
ATOM 730 C CA . LYS A 1 95 ? -11.887 -12.727 -12.601 1.00 97.12 95 LYS A CA 1
ATOM 731 C C . LYS A 1 95 ? -11.667 -11.268 -12.216 1.00 97.12 95 LYS A C 1
ATOM 733 O O . LYS A 1 95 ? -12.602 -10.469 -12.264 1.00 97.12 95 LYS A O 1
ATOM 738 N N . LEU A 1 96 ? -10.473 -10.918 -11.747 1.00 96.81 96 LEU A N 1
ATOM 739 C CA . LEU A 1 96 ? -10.193 -9.562 -11.305 1.00 96.81 96 LEU A CA 1
ATOM 740 C C . LEU A 1 96 ? -9.941 -8.649 -12.507 1.00 96.81 96 LEU A C 1
ATOM 742 O O . LEU A 1 96 ? -8.962 -8.794 -13.237 1.00 96.81 96 LEU A O 1
ATOM 746 N N . GLU A 1 97 ? -10.822 -7.670 -12.679 1.00 95.06 97 GLU A N 1
ATOM 747 C CA . GLU A 1 97 ? -10.711 -6.681 -13.746 1.00 95.06 97 GLU A CA 1
ATOM 748 C C . GLU A 1 97 ? -9.697 -5.577 -13.418 1.00 95.06 97 GLU A C 1
ATOM 750 O O . GLU A 1 97 ? -9.517 -5.160 -12.265 1.00 95.06 97 GLU A O 1
ATOM 755 N N . VAL A 1 98 ? -9.077 -5.052 -14.473 1.00 94.94 98 VAL A N 1
ATOM 756 C CA . VAL A 1 98 ? -8.240 -3.852 -14.413 1.00 94.94 98 VAL A CA 1
ATOM 757 C C . VAL A 1 98 ? -9.115 -2.634 -14.119 1.00 94.94 98 VAL A C 1
ATOM 759 O O . VAL A 1 98 ? -10.127 -2.412 -14.779 1.00 94.94 98 VAL A O 1
ATOM 762 N N . LYS A 1 99 ? -8.725 -1.818 -13.134 1.00 91.81 99 LYS A N 1
ATOM 763 C CA . LYS A 1 99 ? -9.503 -0.655 -12.663 1.00 91.81 99 LYS A CA 1
ATOM 764 C C . LYS A 1 99 ? -8.992 0.684 -13.184 1.00 91.81 99 LYS A C 1
ATOM 766 O O . LYS A 1 99 ? -9.613 1.713 -12.925 1.00 91.81 99 LYS A O 1
ATOM 771 N N . VAL A 1 100 ? -7.856 0.695 -13.874 1.00 90.06 100 VAL A N 1
ATOM 772 C CA . VAL A 1 100 ? -7.278 1.911 -14.450 1.00 90.06 100 VAL A CA 1
ATOM 773 C C . VAL A 1 100 ? -7.695 2.069 -15.906 1.00 90.06 100 VAL A C 1
ATOM 775 O O . VAL A 1 100 ? -7.658 1.115 -16.679 1.00 90.06 100 VAL A O 1
ATOM 778 N N . LEU A 1 101 ? -8.068 3.294 -16.284 1.00 87.44 101 LEU A N 1
ATOM 779 C CA . LEU A 1 101 ? -8.351 3.633 -17.679 1.00 87.44 101 LEU A CA 1
ATOM 780 C C . LEU A 1 101 ? -7.057 3.673 -18.503 1.00 87.44 101 LEU A C 1
ATOM 782 O O . LEU A 1 101 ? -6.980 3.092 -19.582 1.00 87.44 101 LEU A O 1
ATOM 786 N N . ASN A 1 102 ? -6.033 4.336 -17.959 1.00 87.56 102 ASN A N 1
ATOM 787 C CA . ASN A 1 102 ? -4.723 4.464 -18.583 1.00 87.56 102 ASN A CA 1
ATOM 788 C C . ASN A 1 102 ? -3.771 3.446 -17.962 1.00 87.56 102 ASN A C 1
ATOM 790 O O . ASN A 1 102 ? -3.463 3.516 -16.770 1.00 87.56 102 ASN A O 1
ATOM 794 N N . LYS A 1 103 ? -3.314 2.502 -18.780 1.00 91.12 103 LYS A N 1
ATOM 795 C CA . LYS A 1 103 ? -2.349 1.481 -18.371 1.00 91.12 103 LYS A CA 1
ATOM 796 C C . LYS A 1 103 ? -0.953 2.107 -18.278 1.00 91.12 103 LYS A C 1
ATOM 798 O O . LYS A 1 103 ? -0.603 2.909 -19.148 1.00 91.12 103 LYS A O 1
ATOM 803 N N . PRO A 1 104 ? -0.159 1.783 -17.245 1.00 93.88 104 PRO A N 1
ATOM 804 C CA . PRO A 1 104 ? 1.187 2.319 -17.122 1.00 93.88 104 PRO A CA 1
ATOM 805 C C . PRO A 1 104 ? 2.087 1.756 -18.223 1.00 93.88 104 PRO A C 1
ATOM 807 O O . PRO A 1 104 ? 1.994 0.587 -18.580 1.00 93.88 104 PRO A O 1
ATOM 810 N N . GLU A 1 105 ? 2.999 2.570 -18.746 1.00 94.19 105 GLU A N 1
ATOM 811 C CA . GLU A 1 105 ? 3.988 2.083 -19.715 1.00 94.19 105 GLU A CA 1
ATOM 812 C C . GLU A 1 105 ? 5.160 1.366 -19.036 1.00 94.19 105 GLU A C 1
ATOM 814 O O . GLU A 1 105 ? 5.682 0.385 -19.574 1.00 94.19 105 GLU A O 1
ATOM 819 N N . VAL A 1 106 ? 5.551 1.850 -17.851 1.00 95.19 106 VAL A N 1
ATOM 820 C CA . VAL A 1 106 ? 6.641 1.313 -17.032 1.00 95.19 106 VAL A CA 1
ATOM 821 C C . VAL A 1 106 ? 6.146 1.084 -15.611 1.00 95.19 106 VAL A C 1
ATOM 823 O O . VAL A 1 106 ? 5.634 2.004 -14.964 1.00 95.19 106 VAL A O 1
ATOM 826 N N . CYS A 1 107 ? 6.346 -0.125 -15.095 1.00 96.38 107 CYS A N 1
ATOM 827 C CA . CYS A 1 107 ? 6.072 -0.438 -13.699 1.00 96.38 107 CYS A CA 1
ATOM 828 C C . CYS A 1 107 ? 7.146 -1.333 -13.077 1.00 96.38 107 CYS A C 1
ATOM 830 O O . CYS A 1 107 ? 7.759 -2.163 -13.752 1.00 96.38 107 CYS A O 1
ATOM 832 N N . ALA A 1 108 ? 7.326 -1.196 -11.767 1.00 96.38 108 ALA A N 1
ATOM 833 C CA . ALA A 1 108 ? 8.140 -2.092 -10.966 1.00 96.38 108 ALA A CA 1
ATOM 834 C C . ALA A 1 108 ? 7.388 -2.542 -9.714 1.00 96.38 108 ALA A C 1
ATOM 836 O O . ALA A 1 108 ? 6.634 -1.777 -9.106 1.00 96.38 108 ALA A O 1
ATOM 837 N N . VAL A 1 109 ? 7.625 -3.784 -9.316 1.00 97.12 109 VAL A N 1
ATOM 838 C CA . VAL A 1 109 ? 7.187 -4.333 -8.036 1.00 97.12 109 VAL A CA 1
ATOM 839 C C . VAL A 1 109 ? 8.432 -4.695 -7.245 1.00 97.12 109 VAL A C 1
ATOM 841 O O . VAL A 1 109 ? 9.236 -5.502 -7.701 1.00 97.12 109 VAL A O 1
ATOM 844 N N . TYR A 1 110 ? 8.587 -4.093 -6.073 1.00 96.12 110 TYR A N 1
ATOM 845 C CA . TYR A 1 110 ? 9.640 -4.431 -5.120 1.00 96.12 110 TYR A CA 1
ATOM 846 C C . TYR A 1 110 ? 9.017 -5.230 -3.990 1.00 96.12 110 TYR A C 1
ATOM 848 O O . TYR A 1 110 ? 8.066 -4.743 -3.383 1.00 96.12 110 TYR A O 1
ATOM 856 N N . VAL A 1 111 ? 9.525 -6.419 -3.701 1.00 94.81 111 VAL A N 1
ATOM 857 C CA . VAL A 1 111 ? 9.068 -7.243 -2.581 1.00 94.81 111 VAL A CA 1
ATOM 858 C C . VAL A 1 111 ? 10.187 -7.435 -1.575 1.00 94.81 111 VAL A C 1
ATOM 860 O O . VAL A 1 111 ? 11.346 -7.599 -1.945 1.00 94.81 111 VAL A O 1
ATOM 863 N N . ASP A 1 112 ? 9.817 -7.407 -0.302 1.00 92.44 112 ASP A N 1
ATOM 864 C CA . ASP A 1 112 ? 10.716 -7.663 0.813 1.00 92.44 112 ASP A CA 1
ATOM 865 C C . ASP A 1 112 ? 9.965 -8.388 1.937 1.00 92.44 112 ASP A C 1
ATOM 867 O O . ASP A 1 112 ? 8.746 -8.234 2.110 1.00 92.44 112 ASP A O 1
ATOM 871 N N . ALA A 1 113 ? 10.695 -9.188 2.705 1.00 89.81 113 ALA A N 1
ATOM 872 C CA . ALA A 1 113 ? 10.187 -9.885 3.869 1.00 89.81 113 ALA A CA 1
ATOM 873 C C . ALA A 1 113 ? 11.122 -9.666 5.058 1.00 89.81 113 ALA A C 1
ATOM 875 O O . ALA A 1 113 ? 12.330 -9.850 4.985 1.00 89.81 113 ALA A O 1
ATOM 876 N N . GLY A 1 114 ? 10.537 -9.315 6.196 1.00 88.44 114 GLY A N 1
ATOM 877 C CA . GLY A 1 114 ? 11.271 -9.033 7.418 1.00 88.44 114 GLY A CA 1
ATOM 878 C C . GLY A 1 114 ? 10.566 -9.586 8.640 1.00 88.44 114 GLY A C 1
ATOM 879 O O . GLY A 1 114 ? 9.563 -10.296 8.553 1.00 88.44 114 GLY A O 1
ATOM 880 N N . LYS A 1 115 ? 11.087 -9.229 9.810 1.00 88.94 115 LYS A N 1
ATOM 881 C CA . LYS A 1 115 ? 10.483 -9.575 11.093 1.00 88.94 115 LYS A CA 1
ATOM 882 C C . LYS A 1 115 ? 10.139 -8.310 11.850 1.00 88.94 115 LYS A C 1
ATOM 884 O O . LYS A 1 115 ? 10.946 -7.387 11.925 1.00 88.94 115 LYS A O 1
ATOM 889 N N . VAL A 1 116 ? 8.952 -8.290 12.436 1.00 89.12 116 VAL A N 1
ATOM 890 C CA . VAL A 1 116 ? 8.512 -7.225 13.337 1.00 89.12 116 VAL A CA 1
ATOM 891 C C . VAL A 1 116 ? 8.197 -7.822 14.694 1.00 89.12 116 VAL A C 1
ATOM 893 O O . VAL A 1 116 ? 7.792 -8.980 14.806 1.00 89.12 116 VAL A O 1
ATOM 896 N N . GLN A 1 117 ? 8.397 -7.029 15.736 1.00 87.94 117 GLN A N 1
ATOM 897 C CA . GLN A 1 117 ? 7.993 -7.414 17.077 1.00 87.94 117 GLN A CA 1
ATOM 898 C C . GLN A 1 117 ? 6.554 -6.972 17.300 1.00 87.94 117 GLN A C 1
ATOM 900 O O . GLN A 1 117 ? 6.226 -5.792 17.184 1.00 87.94 117 GLN A O 1
ATOM 905 N N . THR A 1 118 ? 5.700 -7.933 17.616 1.00 85.69 118 THR A N 1
ATOM 906 C CA . THR A 1 118 ? 4.306 -7.706 17.979 1.00 85.69 118 THR A CA 1
ATOM 907 C C . THR A 1 118 ? 4.130 -7.882 19.478 1.00 85.69 118 THR A C 1
ATOM 909 O O . THR A 1 118 ? 4.906 -8.573 20.140 1.00 85.69 118 THR A O 1
ATOM 912 N N . ARG A 1 119 ? 3.080 -7.268 20.017 1.00 83.69 119 ARG A N 1
ATOM 913 C CA . ARG A 1 119 ? 2.592 -7.555 21.368 1.00 83.69 119 ARG A CA 1
ATOM 914 C C . ARG A 1 119 ? 1.483 -8.602 21.308 1.00 83.69 119 ARG A C 1
ATOM 916 O O . ARG A 1 119 ? 0.793 -8.694 20.294 1.00 83.69 119 ARG A O 1
ATOM 923 N N . ALA A 1 120 ? 1.295 -9.336 22.395 1.00 78.19 120 ALA A N 1
ATOM 924 C CA . ALA A 1 120 ? 0.107 -10.149 22.588 1.00 78.19 120 ALA A CA 1
ATOM 925 C C . ALA A 1 120 ? -1.136 -9.252 22.683 1.00 78.19 120 ALA A C 1
ATOM 927 O O . ALA A 1 120 ? -1.105 -8.195 23.317 1.00 78.19 120 ALA A O 1
ATOM 928 N N . ASP A 1 121 ? -2.221 -9.685 22.048 1.00 70.69 121 ASP A N 1
ATOM 929 C CA . ASP A 1 121 ? -3.541 -9.067 22.168 1.00 70.69 121 ASP A CA 1
ATOM 930 C C . ASP A 1 121 ? -4.332 -9.770 23.282 1.00 70.69 121 ASP A C 1
ATOM 932 O O . ASP A 1 121 ? -5.270 -10.525 23.042 1.00 70.69 121 ASP A O 1
ATOM 936 N N . ASP A 1 122 ? -3.862 -9.612 24.522 1.00 73.75 122 ASP A N 1
ATOM 937 C CA . ASP A 1 122 ? -4.414 -10.257 25.724 1.00 73.75 122 ASP A CA 1
ATOM 938 C C . ASP A 1 122 ? -5.399 -9.358 26.496 1.00 73.75 122 ASP A C 1
ATOM 940 O O . ASP A 1 122 ? -5.807 -9.677 27.613 1.00 73.75 122 ASP A O 1
ATOM 944 N N . GLY A 1 123 ? -5.769 -8.207 25.924 1.00 67.12 123 GLY A N 1
ATOM 945 C CA . GLY A 1 123 ? -6.647 -7.229 26.568 1.00 67.12 123 GLY A CA 1
ATOM 946 C C . GLY A 1 123 ? -6.027 -6.514 27.776 1.00 67.12 123 GLY A C 1
ATOM 947 O O . GLY A 1 123 ? -6.735 -5.788 28.472 1.00 67.12 123 GLY A O 1
ATOM 948 N N . GLY A 1 124 ? -4.722 -6.662 28.039 1.00 61.81 124 GLY A N 1
ATOM 949 C CA . GLY A 1 124 ? -4.095 -6.166 29.267 1.00 61.81 124 GLY A CA 1
ATOM 950 C C . GLY A 1 124 ? -4.028 -4.637 29.423 1.00 61.81 124 GLY A C 1
ATOM 951 O O . GLY A 1 124 ? -3.647 -4.150 30.493 1.00 61.81 124 GLY A O 1
ATOM 952 N N . GLY A 1 125 ? -4.336 -3.852 28.384 1.00 64.69 125 GLY A N 1
ATOM 953 C CA . GLY A 1 125 ? -4.201 -2.385 28.356 1.00 64.69 125 GLY A CA 1
ATOM 954 C C . GLY A 1 125 ? -2.892 -1.877 27.710 1.00 64.69 125 GLY A C 1
ATOM 955 O O . GLY A 1 125 ? -2.207 -2.639 27.023 1.00 64.69 125 GLY A O 1
ATOM 956 N N . PRO A 1 126 ? -2.505 -0.602 27.914 1.00 64.81 126 PRO A N 1
ATOM 957 C CA . PRO A 1 126 ? -1.309 -0.004 27.300 1.00 64.81 126 PRO A CA 1
ATOM 958 C C . PRO A 1 126 ? 0.008 -0.698 27.705 1.00 64.81 126 PRO A C 1
ATOM 960 O O . PRO A 1 126 ? 0.123 -1.197 28.820 1.00 64.81 126 PRO A O 1
ATOM 963 N N . GLY A 1 127 ? 1.009 -0.707 26.816 1.00 66.50 127 GLY A N 1
ATOM 964 C CA . GLY A 1 127 ? 2.335 -1.313 27.045 1.00 66.50 127 GLY A CA 1
ATOM 965 C C . GLY A 1 127 ? 2.673 -2.490 26.116 1.00 66.50 127 GLY A C 1
ATOM 966 O O . GLY A 1 127 ? 1.813 -2.985 25.382 1.00 66.50 127 GLY A O 1
ATOM 967 N N . VAL A 1 128 ? 3.943 -2.920 26.125 1.00 71.00 128 VAL A N 1
ATOM 968 C CA . VAL A 1 128 ? 4.428 -4.109 25.397 1.00 71.00 128 VAL A CA 1
ATOM 969 C C . VAL A 1 128 ? 4.332 -5.318 26.323 1.00 71.00 128 VAL A C 1
ATOM 971 O O . VAL A 1 128 ? 5.023 -5.388 27.335 1.00 71.00 128 VAL A O 1
ATOM 974 N N . ARG A 1 129 ? 3.464 -6.269 25.976 1.00 75.19 129 ARG A N 1
ATOM 975 C CA . ARG A 1 129 ? 3.272 -7.539 26.688 1.00 75.19 129 ARG A CA 1
ATOM 976 C C . ARG A 1 129 ? 3.328 -8.696 25.713 1.00 75.19 129 ARG A C 1
ATOM 978 O O . ARG A 1 129 ? 2.959 -8.523 24.555 1.00 75.19 129 ARG A O 1
ATOM 985 N N . GLY A 1 130 ? 3.803 -9.850 26.185 1.00 73.44 130 GLY A N 1
ATOM 986 C CA . GLY A 1 130 ? 3.876 -11.072 25.380 1.00 73.44 130 GLY A CA 1
ATOM 987 C C . GLY A 1 130 ? 4.557 -10.839 24.033 1.00 73.44 130 GLY A C 1
ATOM 988 O O . GLY A 1 130 ? 3.977 -11.134 22.993 1.00 73.44 130 GLY A O 1
ATOM 989 N N . GLN A 1 131 ? 5.741 -10.217 24.056 1.00 79.44 131 GLN A N 1
ATOM 990 C CA . GLN A 1 131 ? 6.485 -9.878 22.848 1.00 79.44 131 GLN A CA 1
ATOM 991 C C . GLN A 1 131 ? 6.732 -11.138 22.016 1.00 79.44 131 GLN A C 1
ATOM 993 O O . GLN A 1 131 ? 7.303 -12.112 22.505 1.00 79.44 131 GLN A O 1
ATOM 998 N N . ALA A 1 132 ? 6.322 -11.098 20.755 1.00 83.44 132 ALA A N 1
ATOM 999 C CA . ALA A 1 132 ? 6.517 -12.184 19.811 1.00 83.44 132 ALA A CA 1
ATOM 1000 C C . ALA A 1 132 ? 7.092 -11.636 18.507 1.00 83.44 132 ALA A C 1
ATOM 1002 O O . ALA A 1 132 ? 6.784 -10.518 18.091 1.00 83.44 132 ALA A O 1
ATOM 1003 N N . TRP A 1 133 ? 7.946 -12.424 17.864 1.00 87.00 133 TRP A N 1
ATOM 1004 C CA . TRP A 1 133 ? 8.391 -12.131 16.509 1.00 87.00 133 TRP A CA 1
ATOM 1005 C C . TRP A 1 133 ? 7.337 -12.610 15.517 1.00 87.00 133 TRP A C 1
ATOM 1007 O O . TRP A 1 133 ? 6.918 -13.765 15.574 1.00 87.00 133 TRP A O 1
ATOM 1017 N N . ALA A 1 134 ? 6.948 -11.733 14.598 1.00 86.19 134 ALA A N 1
ATOM 1018 C CA . ALA A 1 134 ? 6.062 -12.050 13.490 1.00 86.19 134 ALA A CA 1
ATOM 1019 C C . ALA A 1 134 ? 6.756 -11.746 12.161 1.00 86.19 134 ALA A C 1
ATOM 1021 O O . ALA A 1 134 ? 7.397 -10.701 12.001 1.00 86.19 134 ALA A O 1
ATOM 1022 N N . ASP A 1 135 ? 6.595 -12.641 11.192 1.00 90.25 135 ASP A N 1
ATOM 1023 C CA . ASP A 1 135 ? 7.080 -12.413 9.836 1.00 90.25 135 ASP A CA 1
ATOM 1024 C C . ASP A 1 135 ? 6.167 -11.407 9.127 1.00 90.25 135 ASP A C 1
ATOM 1026 O O . ASP A 1 135 ? 4.945 -11.543 9.124 1.00 90.25 135 ASP A O 1
ATOM 1030 N N . THR A 1 136 ? 6.760 -10.403 8.492 1.00 92.62 136 THR A N 1
ATOM 1031 C CA . THR A 1 136 ? 6.063 -9.370 7.718 1.00 92.62 136 THR A CA 1
ATOM 1032 C C . THR A 1 136 ? 6.537 -9.408 6.280 1.00 92.62 136 THR A C 1
ATOM 1034 O O . THR A 1 136 ? 7.716 -9.617 6.019 1.00 92.62 136 THR A O 1
ATOM 1037 N N . LYS A 1 137 ? 5.616 -9.210 5.343 1.00 93.75 137 LYS A N 1
ATOM 1038 C CA . LYS A 1 137 ? 5.883 -9.156 3.906 1.00 93.75 137 LYS A CA 1
ATOM 1039 C C . LYS A 1 137 ? 5.341 -7.852 3.374 1.00 93.75 137 LYS A C 1
ATOM 1041 O O . LYS A 1 137 ? 4.218 -7.478 3.718 1.00 93.75 137 LYS A O 1
ATOM 1046 N N . VAL A 1 138 ? 6.134 -7.165 2.568 1.00 95.19 138 VAL A N 1
ATOM 1047 C CA . VAL A 1 138 ? 5.782 -5.866 2.007 1.00 95.19 138 VAL A CA 1
ATOM 1048 C C . VAL A 1 138 ? 6.108 -5.867 0.525 1.00 95.19 138 VAL A C 1
ATOM 1050 O O . VAL A 1 138 ? 7.197 -6.254 0.120 1.00 95.19 138 VAL A O 1
ATOM 1053 N N . ALA A 1 139 ? 5.161 -5.413 -0.286 1.00 96.56 139 ALA A N 1
ATOM 1054 C CA . ALA A 1 139 ? 5.377 -5.097 -1.683 1.00 96.56 139 ALA A CA 1
ATOM 1055 C C . ALA A 1 139 ? 5.173 -3.605 -1.909 1.00 96.56 139 ALA A C 1
ATOM 1057 O O . ALA A 1 139 ? 4.210 -3.021 -1.417 1.00 96.56 139 ALA A O 1
ATOM 1058 N N . CYS A 1 140 ? 6.050 -3.001 -2.696 1.00 96.94 140 CYS A N 1
ATOM 1059 C CA . CYS A 1 140 ? 5.949 -1.640 -3.180 1.00 96.94 140 CYS A CA 1
ATOM 1060 C C . CYS A 1 140 ? 5.748 -1.681 -4.697 1.00 96.94 140 CYS A C 1
ATOM 1062 O O . CYS A 1 140 ? 6.667 -2.003 -5.446 1.00 96.94 140 CYS A O 1
ATOM 1064 N N . LEU A 1 141 ? 4.535 -1.362 -5.139 1.00 97.44 141 LEU A N 1
ATOM 1065 C CA . LEU A 1 141 ? 4.148 -1.283 -6.541 1.00 97.44 141 LEU A CA 1
ATOM 1066 C C . LEU A 1 141 ? 4.300 0.165 -7.002 1.00 97.44 141 LEU A C 1
ATOM 1068 O O . LEU A 1 141 ? 3.665 1.066 -6.445 1.00 97.44 141 LEU A O 1
ATOM 1072 N N . VAL A 1 142 ? 5.151 0.388 -8.000 1.00 97.06 142 VAL A N 1
ATOM 1073 C CA . VAL A 1 142 ? 5.526 1.722 -8.476 1.00 97.06 142 VAL A CA 1
ATOM 1074 C C . VAL A 1 142 ? 5.347 1.811 -9.986 1.00 97.06 142 VAL A C 1
ATOM 1076 O O . VAL A 1 142 ? 5.747 0.907 -10.716 1.00 97.06 142 VAL A O 1
ATOM 1079 N N . THR A 1 143 ? 4.761 2.903 -10.467 1.00 95.94 143 THR A N 1
ATOM 1080 C CA . THR A 1 143 ? 4.751 3.260 -11.893 1.00 95.94 143 THR A CA 1
ATOM 1081 C C . THR A 1 143 ? 5.748 4.379 -12.150 1.00 95.94 143 THR A C 1
ATOM 1083 O O . THR A 1 143 ? 5.868 5.283 -11.325 1.00 95.94 143 THR A O 1
ATOM 1086 N N . TYR A 1 144 ? 6.413 4.360 -13.301 1.00 94.00 144 TYR A N 1
ATOM 1087 C CA . TYR A 1 144 ? 7.417 5.359 -13.674 1.00 94.00 144 TYR A CA 1
ATOM 1088 C C . TYR A 1 144 ? 7.022 6.109 -14.939 1.00 94.00 144 TYR A C 1
ATOM 1090 O O . TYR A 1 144 ? 6.249 5.605 -15.759 1.00 94.00 144 TYR A O 1
ATOM 1098 N N . GLN A 1 145 ? 7.590 7.303 -15.113 1.00 90.12 145 GLN A N 1
ATOM 1099 C CA . GLN A 1 145 ? 7.561 7.972 -16.405 1.00 90.12 145 GLN A CA 1
ATOM 1100 C C . GLN A 1 145 ? 8.346 7.144 -17.431 1.00 90.12 145 GLN A C 1
ATOM 1102 O O . GLN A 1 145 ? 9.470 6.708 -17.182 1.00 90.12 145 GLN A O 1
ATOM 1107 N N . ALA A 1 146 ? 7.748 6.934 -18.600 1.00 85.25 146 ALA A N 1
ATOM 1108 C CA . ALA A 1 146 ? 8.415 6.295 -19.717 1.00 85.25 146 ALA A CA 1
ATOM 1109 C C . ALA A 1 146 ? 9.439 7.249 -20.335 1.00 85.25 146 ALA A C 1
ATOM 1111 O O . ALA A 1 146 ? 9.096 8.102 -21.148 1.00 85.25 146 ALA A O 1
ATOM 1112 N N . LYS A 1 147 ? 10.706 7.085 -19.955 1.00 84.56 147 LYS A N 1
ATOM 1113 C CA . LYS A 1 147 ? 11.848 7.626 -20.696 1.00 84.56 147 LYS A CA 1
ATOM 1114 C C . LYS A 1 147 ? 12.515 6.482 -21.448 1.00 84.56 147 LYS A C 1
ATOM 1116 O O . LYS A 1 147 ? 12.662 5.380 -20.911 1.00 84.56 147 LYS A O 1
ATOM 1121 N N . GLU A 1 148 ? 12.798 6.699 -22.721 1.00 84.19 148 GLU A N 1
ATOM 1122 C CA . GLU A 1 148 ? 13.491 5.745 -23.583 1.00 84.19 148 GLU A CA 1
ATOM 1123 C C . GLU A 1 148 ? 14.825 6.356 -23.985 1.00 84.19 148 GLU A C 1
ATOM 1125 O O . GLU A 1 148 ? 14.900 7.538 -24.317 1.00 84.19 148 GLU A O 1
ATOM 1130 N N . HIS A 1 149 ? 15.871 5.541 -23.930 1.00 82.81 149 HIS A N 1
ATOM 1131 C CA . HIS A 1 149 ? 17.218 5.916 -24.323 1.00 82.81 149 HIS A CA 1
ATOM 1132 C C . HIS A 1 149 ? 17.673 4.903 -25.377 1.00 82.81 149 HIS A C 1
ATOM 1134 O O . HIS A 1 149 ? 17.479 3.701 -25.196 1.00 82.81 149 HIS A O 1
ATOM 1140 N N . LEU A 1 150 ? 18.208 5.388 -26.502 1.00 86.69 150 LEU A N 1
ATOM 1141 C CA . LEU A 1 150 ? 18.734 4.529 -27.575 1.00 86.69 150 LEU A CA 1
ATOM 1142 C C . LEU A 1 150 ? 20.063 3.873 -27.184 1.00 86.69 150 LEU A C 1
ATOM 1144 O O . LEU A 1 150 ? 20.403 2.806 -27.684 1.00 86.69 150 LEU A O 1
ATOM 1148 N N . GLU A 1 151 ? 20.787 4.522 -26.279 1.00 85.12 151 GLU A N 1
ATOM 1149 C CA . GLU A 1 151 ? 22.063 4.094 -25.726 1.00 85.12 151 GLU A CA 1
ATOM 1150 C C . GLU A 1 151 ? 21.957 4.105 -24.200 1.00 85.12 151 GLU A C 1
ATOM 1152 O O . GLU A 1 151 ? 21.036 4.709 -23.640 1.00 85.12 151 GLU A O 1
ATOM 1157 N N . ASP A 1 152 ? 22.875 3.419 -23.523 1.00 82.81 152 ASP A N 1
ATOM 1158 C CA . ASP A 1 152 ? 22.938 3.458 -22.065 1.00 82.81 152 ASP A CA 1
ATOM 1159 C C . ASP A 1 152 ? 23.120 4.918 -21.609 1.00 82.81 152 ASP A C 1
ATOM 1161 O O . ASP A 1 152 ? 24.102 5.547 -22.010 1.00 82.81 152 ASP A O 1
ATOM 1165 N N . PRO A 1 153 ? 22.201 5.488 -20.804 1.00 80.62 153 PRO A N 1
ATOM 1166 C CA . PRO A 1 153 ? 22.352 6.849 -20.300 1.00 80.62 153 PRO A CA 1
ATOM 1167 C C . PRO A 1 153 ? 23.570 7.006 -19.379 1.00 80.62 153 PRO A C 1
ATOM 1169 O O . PRO A 1 153 ? 23.976 8.135 -19.108 1.00 80.62 153 PRO A O 1
ATOM 1172 N N . GLN A 1 154 ? 24.153 5.906 -18.891 1.00 76.00 154 GLN A N 1
ATOM 1173 C CA . GLN A 1 154 ? 25.341 5.931 -18.050 1.00 76.00 154 GLN A CA 1
ATOM 1174 C C . GLN A 1 154 ? 26.344 4.825 -18.441 1.00 76.00 154 GLN A C 1
ATOM 1176 O O . GLN A 1 154 ? 26.548 3.872 -17.686 1.00 76.00 154 GLN A O 1
ATOM 1181 N N . PRO A 1 155 ? 27.021 4.968 -19.598 1.00 81.75 155 PRO A N 1
ATOM 1182 C CA . PRO A 1 155 ? 27.928 3.944 -20.118 1.00 81.75 155 PRO A CA 1
ATOM 1183 C C . PRO A 1 155 ? 29.223 3.835 -19.299 1.00 81.75 155 PRO A C 1
ATOM 1185 O O . PRO A 1 155 ? 29.889 2.799 -19.297 1.00 81.75 155 PRO A O 1
ATOM 1188 N N . GLU A 1 156 ? 29.598 4.911 -18.607 1.00 84.50 156 GLU A N 1
ATOM 1189 C CA . GLU A 1 156 ? 30.785 4.970 -17.764 1.00 84.50 156 GLU A CA 1
ATOM 1190 C C . GLU A 1 156 ? 30.464 4.560 -16.320 1.00 84.50 156 GLU A C 1
ATOM 1192 O O . GLU A 1 156 ? 29.408 4.870 -15.758 1.00 84.50 156 GLU A O 1
ATOM 1197 N N . VAL A 1 157 ? 31.407 3.856 -15.691 1.00 81.00 157 VAL A N 1
ATOM 1198 C CA . VAL A 1 157 ? 31.286 3.434 -14.291 1.00 81.00 157 VAL A CA 1
ATOM 1199 C C . VAL A 1 157 ? 31.295 4.672 -13.384 1.00 81.00 157 VAL A C 1
ATOM 1201 O O . VAL A 1 157 ? 32.193 5.505 -13.525 1.00 81.00 157 VAL A O 1
ATOM 1204 N N . PRO A 1 158 ? 30.375 4.785 -12.402 1.00 81.81 158 PRO A N 1
ATOM 1205 C CA . PRO A 1 158 ? 30.388 5.883 -11.442 1.00 81.81 158 PRO A CA 1
ATOM 1206 C C . PRO A 1 158 ? 31.759 6.066 -10.788 1.00 81.81 158 PRO A C 1
ATOM 1208 O O . PRO A 1 158 ? 32.319 5.116 -10.237 1.00 81.81 158 PRO A O 1
ATOM 1211 N N . SER A 1 159 ? 32.260 7.302 -10.752 1.00 81.31 159 SER A N 1
ATOM 1212 C CA . SER A 1 159 ? 33.569 7.650 -10.174 1.00 81.31 159 SER A CA 1
ATOM 1213 C C . SER A 1 159 ? 33.760 7.131 -8.741 1.00 81.31 159 SER A C 1
ATOM 1215 O O . SER A 1 159 ? 34.835 6.652 -8.382 1.00 81.31 159 SER A O 1
ATOM 1217 N N . LYS A 1 160 ? 32.689 7.116 -7.938 1.00 79.25 160 LYS A N 1
ATOM 1218 C CA . LYS A 1 160 ? 32.682 6.577 -6.565 1.00 79.25 160 LYS A CA 1
ATOM 1219 C C . LYS A 1 160 ? 33.007 5.084 -6.482 1.00 79.25 160 LYS A C 1
ATOM 1221 O O . LYS A 1 160 ? 33.523 4.635 -5.464 1.00 79.25 160 LYS A O 1
ATOM 1226 N N . LEU A 1 161 ? 32.698 4.318 -7.528 1.00 82.88 161 LEU A N 1
ATOM 1227 C CA . LEU A 1 161 ? 33.048 2.898 -7.623 1.00 82.88 161 LEU A CA 1
ATOM 1228 C C . LEU A 1 161 ? 34.469 2.683 -8.161 1.00 82.88 161 LEU A C 1
ATOM 1230 O O . LEU A 1 161 ? 35.004 1.583 -8.039 1.00 82.88 161 LEU A O 1
ATOM 1234 N N . MET A 1 162 ? 35.094 3.722 -8.720 1.00 85.88 162 MET A N 1
ATOM 1235 C CA . MET A 1 162 ? 36.488 3.692 -9.169 1.00 85.88 162 MET A CA 1
ATOM 1236 C C . MET A 1 162 ? 37.469 4.029 -8.036 1.00 85.88 162 MET A C 1
ATOM 1238 O O . MET A 1 162 ? 38.616 3.573 -8.062 1.00 85.88 162 MET A O 1
ATOM 1242 N N . ASP A 1 163 ? 37.036 4.772 -7.010 1.00 90.94 163 ASP A N 1
ATOM 1243 C CA . ASP A 1 163 ? 37.855 5.027 -5.823 1.00 90.94 163 ASP A CA 1
ATOM 1244 C C . ASP A 1 163 ? 37.935 3.797 -4.902 1.00 90.94 163 ASP A C 1
ATOM 1246 O O . ASP A 1 163 ? 36.993 3.416 -4.203 1.00 90.94 163 ASP A O 1
ATOM 1250 N N . ARG A 1 164 ? 39.131 3.206 -4.839 1.00 89.94 164 ARG A N 1
ATOM 1251 C CA . ARG A 1 164 ? 39.426 2.023 -4.021 1.00 89.94 164 ARG A CA 1
ATOM 1252 C C . ARG A 1 164 ? 39.183 2.247 -2.530 1.00 89.94 164 ARG A C 1
ATOM 1254 O O . ARG A 1 164 ? 38.857 1.279 -1.843 1.00 89.94 164 ARG A O 1
ATOM 1261 N N . GLN A 1 165 ? 39.391 3.458 -2.006 1.00 90.25 165 GLN A N 1
ATOM 1262 C CA . GLN A 1 165 ? 39.160 3.727 -0.582 1.00 90.25 165 GLN A CA 1
ATOM 1263 C C . GLN A 1 165 ? 37.664 3.768 -0.274 1.00 90.25 165 GLN A C 1
ATOM 1265 O O . GLN A 1 165 ? 37.215 3.064 0.633 1.00 90.25 165 GLN A O 1
ATOM 1270 N N . THR A 1 166 ? 36.891 4.494 -1.083 1.00 86.81 166 THR A N 1
ATOM 1271 C CA . THR A 1 166 ? 35.425 4.523 -1.003 1.00 86.81 166 THR A CA 1
ATOM 1272 C C . THR A 1 166 ? 34.825 3.122 -1.118 1.00 86.81 166 THR A C 1
ATOM 1274 O O . THR A 1 166 ? 34.020 2.730 -0.273 1.00 86.81 166 THR A O 1
ATOM 1277 N N . VAL A 1 167 ? 35.263 2.314 -2.089 1.00 89.69 167 VAL A N 1
ATOM 1278 C CA . VAL A 1 167 ? 34.776 0.932 -2.250 1.00 89.69 167 VAL A CA 1
ATOM 1279 C C . VAL A 1 167 ? 35.085 0.074 -1.021 1.00 89.69 167 VAL A C 1
ATOM 1281 O O . VAL A 1 167 ? 34.208 -0.650 -0.551 1.00 89.69 167 VAL A O 1
ATOM 1284 N N . LYS A 1 168 ? 36.294 0.172 -0.448 1.00 90.50 168 LYS A N 1
ATOM 1285 C CA . LYS A 1 168 ? 36.644 -0.558 0.784 1.00 90.50 168 LYS A CA 1
ATOM 1286 C C . LYS A 1 168 ? 35.728 -0.190 1.949 1.00 90.50 168 LYS A C 1
ATOM 1288 O O . LYS A 1 168 ? 35.306 -1.083 2.682 1.00 90.50 168 LYS A O 1
ATOM 1293 N N . GLU A 1 169 ? 35.416 1.092 2.114 1.00 90.44 169 GLU A N 1
ATOM 1294 C CA . GLU A 1 169 ? 34.525 1.545 3.181 1.00 90.44 169 GLU A CA 1
ATOM 1295 C C . GLU A 1 169 ? 33.090 1.050 2.968 1.00 90.44 169 GLU A C 1
ATOM 1297 O O . GLU A 1 169 ? 32.485 0.527 3.903 1.00 90.44 169 GLU A O 1
ATOM 1302 N N . ILE A 1 170 ? 32.577 1.105 1.734 1.00 87.75 170 ILE A N 1
ATOM 1303 C CA . ILE A 1 170 ? 31.262 0.547 1.389 1.00 87.75 170 ILE A CA 1
ATOM 1304 C C . ILE A 1 170 ? 31.220 -0.956 1.704 1.00 87.75 170 ILE A C 1
ATOM 1306 O O . ILE A 1 170 ? 30.296 -1.418 2.375 1.00 87.75 170 ILE A O 1
ATOM 1310 N N . CYS A 1 171 ? 32.236 -1.724 1.296 1.00 88.94 171 CYS A N 1
ATOM 1311 C CA . CYS A 1 171 ? 32.316 -3.154 1.601 1.00 88.94 171 CYS A CA 1
ATOM 1312 C C . CYS A 1 171 ? 32.364 -3.426 3.113 1.00 88.94 171 CYS A C 1
ATOM 1314 O O . CYS A 1 171 ? 31.700 -4.348 3.589 1.00 88.94 171 CYS A O 1
ATOM 1316 N N . ARG A 1 172 ? 33.109 -2.616 3.878 1.00 90.62 172 ARG A N 1
ATOM 1317 C CA . ARG A 1 172 ? 33.177 -2.718 5.343 1.00 90.62 172 ARG A CA 1
ATOM 1318 C C . ARG A 1 172 ? 31.809 -2.480 5.981 1.00 90.62 172 ARG A C 1
ATOM 1320 O O . ARG A 1 172 ? 31.386 -3.270 6.822 1.00 90.62 172 ARG A O 1
ATOM 1327 N N . GLN A 1 173 ? 31.100 -1.437 5.554 1.00 87.00 173 GLN A N 1
ATOM 1328 C CA . GLN A 1 173 ? 29.755 -1.124 6.044 1.00 87.00 173 GLN A CA 1
ATOM 1329 C C . GLN A 1 173 ? 28.757 -2.235 5.705 1.00 87.00 173 GLN A C 1
ATOM 1331 O O . GLN A 1 173 ? 27.999 -2.669 6.571 1.00 87.00 173 GLN A O 1
ATOM 1336 N N . MET A 1 174 ? 28.803 -2.767 4.480 1.00 83.31 174 MET A N 1
ATOM 1337 C CA . MET A 1 174 ? 27.972 -3.906 4.085 1.00 83.31 174 MET A CA 1
ATOM 1338 C C . MET A 1 174 ? 28.257 -5.144 4.946 1.00 83.31 174 MET A C 1
ATOM 1340 O O . MET A 1 174 ? 27.313 -5.800 5.385 1.00 83.31 174 MET A O 1
ATOM 1344 N N . ALA A 1 175 ? 29.524 -5.450 5.245 1.00 81.06 175 ALA A N 1
ATOM 1345 C CA . ALA A 1 175 ? 29.886 -6.581 6.103 1.00 81.06 175 ALA A CA 1
ATOM 1346 C C . ALA A 1 175 ? 29.343 -6.437 7.538 1.00 81.06 175 ALA A C 1
ATOM 1348 O O . ALA A 1 175 ? 28.845 -7.415 8.101 1.00 81.06 175 ALA A O 1
ATOM 1349 N N . MET A 1 176 ? 29.366 -5.217 8.093 1.00 77.88 176 MET A N 1
ATOM 1350 C CA . MET A 1 176 ? 28.785 -4.915 9.408 1.00 77.88 176 MET A CA 1
ATOM 1351 C C . MET A 1 176 ? 27.267 -5.129 9.432 1.00 77.88 176 MET A C 1
ATOM 1353 O O . MET A 1 176 ? 26.751 -5.731 10.371 1.00 77.88 176 MET A O 1
ATOM 1357 N N . ILE A 1 177 ? 26.556 -4.695 8.387 1.00 72.56 177 ILE A N 1
ATOM 1358 C CA . ILE A 1 177 ? 25.098 -4.875 8.269 1.00 72.56 177 ILE A CA 1
ATOM 1359 C C . ILE A 1 177 ? 24.725 -6.365 8.196 1.00 72.56 177 ILE A C 1
ATOM 1361 O O . ILE A 1 177 ? 23.729 -6.781 8.780 1.00 72.56 177 ILE A O 1
ATOM 1365 N N . HIS A 1 178 ? 25.548 -7.188 7.540 1.00 61.44 178 HIS A N 1
ATOM 1366 C CA . HIS A 1 178 ? 25.324 -8.633 7.410 1.00 61.44 178 HIS A CA 1
ATOM 1367 C C . HIS A 1 178 ? 25.809 -9.451 8.624 1.00 61.44 178 HIS A C 1
ATOM 1369 O O . HIS A 1 178 ? 25.848 -10.680 8.557 1.00 61.44 178 HIS A O 1
ATOM 1375 N N . GLY A 1 179 ? 26.215 -8.803 9.724 1.00 54.72 179 GLY A N 1
ATOM 1376 C CA . GLY A 1 179 ? 26.653 -9.483 10.948 1.00 54.72 179 GLY A CA 1
ATOM 1377 C C . GLY A 1 179 ? 27.950 -10.289 10.805 1.00 54.72 179 GLY A C 1
ATOM 1378 O O . GLY A 1 179 ? 28.293 -11.062 11.699 1.00 54.72 179 GLY A O 1
ATOM 1379 N N . LYS A 1 180 ? 28.696 -10.126 9.703 1.00 50.94 180 LYS A N 1
ATOM 1380 C CA . LYS A 1 180 ? 30.043 -10.688 9.570 1.00 50.94 180 LYS A CA 1
ATOM 1381 C C . LYS A 1 180 ? 31.024 -9.728 10.225 1.00 50.94 180 LYS A C 1
ATOM 1383 O O . LYS A 1 180 ? 31.626 -8.884 9.567 1.00 50.94 180 LYS A O 1
ATOM 1388 N N . THR A 1 181 ? 31.198 -9.874 11.532 1.00 41.78 181 THR A N 1
ATOM 1389 C CA . THR A 1 181 ? 32.312 -9.252 12.247 1.00 41.78 181 THR A CA 1
ATOM 1390 C C . THR A 1 181 ? 33.608 -9.912 11.781 1.00 41.78 181 THR A C 1
ATOM 1392 O O . THR A 1 181 ? 34.031 -10.928 12.322 1.00 41.78 181 THR A O 1
ATOM 1395 N N . GLN A 1 182 ? 34.239 -9.371 10.743 1.00 45.41 182 GLN A N 1
ATOM 1396 C CA . GLN A 1 182 ? 35.683 -9.505 10.594 1.00 45.41 182 GLN A CA 1
ATOM 1397 C C . GLN A 1 182 ? 36.299 -8.209 11.104 1.00 45.41 182 GLN A C 1
ATOM 1399 O O . GLN A 1 182 ? 36.231 -7.170 10.447 1.00 45.41 182 GLN A O 1
ATOM 1404 N N . GLU A 1 183 ? 36.862 -8.271 12.311 1.00 42.03 183 GLU A N 1
ATOM 1405 C CA . GLU A 1 183 ? 37.811 -7.258 12.752 1.00 42.03 183 GLU A CA 1
ATOM 1406 C C . GLU A 1 183 ? 38.993 -7.260 11.769 1.00 42.03 183 GLU A C 1
ATOM 1408 O O . GLU A 1 183 ? 39.538 -8.330 11.476 1.00 42.03 183 GLU A O 1
ATOM 1413 N N . PRO A 1 184 ? 39.403 -6.102 11.226 1.00 41.62 184 PRO A N 1
ATOM 1414 C CA . PRO A 1 184 ? 40.643 -6.035 10.478 1.00 41.62 184 PRO A CA 1
ATOM 1415 C C . PRO A 1 184 ? 41.797 -6.347 11.432 1.00 41.62 184 PRO A C 1
ATOM 1417 O O . PRO A 1 184 ? 41.941 -5.696 12.470 1.00 41.62 184 PRO A O 1
ATOM 1420 N N . SER A 1 185 ? 42.625 -7.329 11.066 1.00 38.12 185 SER A N 1
ATOM 1421 C CA . SER A 1 185 ? 43.897 -7.583 11.736 1.00 38.12 185 SER A CA 1
ATOM 1422 C C . SER A 1 185 ? 44.694 -6.286 11.817 1.00 38.12 185 SER A C 1
ATOM 1424 O O . SER A 1 185 ? 44.830 -5.558 10.831 1.00 38.12 185 SER A O 1
ATOM 1426 N N . ALA A 1 186 ? 45.192 -6.010 13.016 1.00 43.12 186 ALA A N 1
ATOM 1427 C CA . ALA A 1 186 ? 45.982 -4.843 13.341 1.00 43.12 186 ALA A CA 1
ATOM 1428 C C . ALA A 1 186 ? 47.184 -4.695 12.402 1.00 43.12 186 ALA A C 1
ATOM 1430 O O . ALA A 1 186 ? 48.121 -5.471 12.505 1.00 43.12 186 ALA A O 1
ATOM 1431 N N . GLU A 1 187 ? 47.164 -3.673 11.546 1.00 39.62 187 GLU A N 1
ATOM 1432 C CA . GLU A 1 187 ? 48.352 -2.938 11.096 1.00 39.62 187 GLU A CA 1
ATOM 1433 C C . GLU A 1 187 ? 47.930 -1.682 10.320 1.00 39.62 187 GLU A C 1
ATOM 1435 O O . GLU A 1 187 ? 47.644 -1.709 9.129 1.00 39.62 187 GLU A O 1
ATOM 1440 N N . SER A 1 188 ? 47.785 -0.582 11.066 1.00 33.69 188 SER A N 1
ATOM 1441 C CA . SER A 1 188 ? 48.329 0.750 10.753 1.00 33.69 188 SER A CA 1
ATOM 1442 C C . SER A 1 188 ? 47.691 1.781 11.682 1.00 33.69 188 SER A C 1
ATOM 1444 O O . SER A 1 188 ? 46.716 2.456 11.358 1.00 33.69 188 SER A O 1
ATOM 1446 N N . LYS A 1 189 ? 48.281 1.923 12.872 1.00 38.41 189 LYS A N 1
ATOM 1447 C CA . LYS A 1 189 ? 48.164 3.150 13.659 1.00 38.41 189 LYS A CA 1
ATOM 1448 C C . LYS A 1 189 ? 49.063 4.200 13.013 1.00 38.41 189 LYS A C 1
ATOM 1450 O O . LYS A 1 189 ? 50.270 4.128 13.207 1.00 38.41 189 LYS A O 1
ATOM 1455 N N . VAL A 1 190 ? 48.499 5.199 12.335 1.00 32.03 190 VAL A N 1
ATOM 1456 C CA . VAL A 1 190 ? 49.145 6.518 12.254 1.00 32.03 190 VAL A CA 1
ATOM 1457 C C . VAL A 1 190 ? 48.092 7.616 12.399 1.00 32.03 190 VAL A C 1
ATOM 1459 O O . VAL A 1 190 ? 47.240 7.815 11.543 1.00 32.03 190 VAL A O 1
ATOM 1462 N N . ALA A 1 191 ? 48.177 8.255 13.564 1.00 33.75 191 ALA A N 1
ATOM 1463 C CA . ALA A 1 191 ? 47.773 9.603 13.943 1.00 33.75 191 ALA A CA 1
ATOM 1464 C C . ALA A 1 191 ? 46.735 10.348 13.079 1.00 33.75 191 ALA A C 1
ATOM 1466 O O . ALA A 1 191 ? 47.015 10.890 12.012 1.00 33.75 191 ALA A O 1
ATOM 1467 N N . SER A 1 192 ? 45.569 10.532 13.691 1.00 36.94 192 SER A N 1
ATOM 1468 C CA . SER A 1 192 ? 44.642 11.634 13.455 1.00 36.94 192 SER A CA 1
ATOM 1469 C C . SER A 1 192 ? 45.351 12.995 13.475 1.00 36.94 192 SER A C 1
ATOM 1471 O O . SER A 1 192 ? 45.810 13.436 14.529 1.00 36.94 192 SER A O 1
ATOM 1473 N N . THR A 1 193 ? 45.349 13.690 12.338 1.00 28.56 193 THR A N 1
ATOM 1474 C CA . THR A 1 193 ? 45.606 15.134 12.264 1.00 28.56 193 THR A CA 1
ATOM 1475 C C . THR A 1 193 ? 44.360 15.811 11.701 1.00 28.56 193 THR A C 1
ATOM 1477 O O . THR A 1 193 ? 43.931 15.517 10.590 1.00 28.56 193 THR A O 1
ATOM 1480 N N . LYS A 1 194 ? 43.750 16.698 12.495 1.00 39.91 194 LYS A N 1
ATOM 1481 C CA . LYS A 1 194 ? 42.654 17.576 12.068 1.00 39.91 194 LYS A CA 1
ATOM 1482 C C . LYS A 1 194 ? 43.179 18.602 11.054 1.00 39.91 194 LYS A C 1
ATOM 1484 O O . LYS A 1 194 ? 44.062 19.381 11.400 1.00 39.91 194 LYS A O 1
ATOM 1489 N N . VAL A 1 195 ? 42.566 18.660 9.873 1.00 34.25 195 VAL A N 1
ATOM 1490 C CA . VAL A 1 195 ? 42.631 19.774 8.904 1.00 34.25 195 VAL A CA 1
ATOM 1491 C C . VAL A 1 195 ? 41.189 19.949 8.399 1.00 34.25 195 VAL A C 1
ATOM 1493 O O . VAL A 1 195 ? 40.629 19.009 7.852 1.00 34.25 195 VAL A O 1
ATOM 1496 N N . LYS A 1 196 ? 40.412 20.883 8.964 1.00 36.56 196 LYS A N 1
ATOM 1497 C CA . LYS A 1 196 ? 40.117 22.244 8.463 1.00 36.56 196 LYS A CA 1
ATOM 1498 C C . LYS A 1 196 ? 39.729 22.305 6.979 1.00 36.56 196 LYS A C 1
ATOM 1500 O O . LYS A 1 196 ? 40.555 22.032 6.123 1.00 36.56 196 LYS A O 1
ATOM 1505 N N . ASP A 1 197 ? 38.482 22.729 6.760 1.00 42.06 197 ASP A N 1
ATOM 1506 C CA . ASP A 1 197 ? 37.918 23.346 5.555 1.00 42.06 197 ASP A CA 1
ATOM 1507 C C . ASP A 1 197 ? 38.362 22.763 4.209 1.00 42.06 197 ASP A C 1
ATOM 1509 O O . ASP A 1 197 ? 39.136 23.374 3.477 1.00 42.06 197 ASP A O 1
ATOM 1513 N N . ASN A 1 198 ? 37.767 21.632 3.828 1.00 36.53 198 ASN A N 1
ATOM 1514 C CA . ASN A 1 198 ? 37.620 21.319 2.413 1.00 36.53 198 ASN A CA 1
ATOM 1515 C C . ASN A 1 198 ? 36.263 21.849 1.957 1.00 36.53 198 ASN A C 1
ATOM 1517 O O . ASN A 1 198 ? 35.224 21.269 2.269 1.00 36.53 198 ASN A O 1
ATOM 1521 N N . LYS A 1 199 ? 36.287 22.955 1.202 1.00 39.97 199 LYS A N 1
ATOM 1522 C CA . LYS A 1 199 ? 35.251 23.204 0.197 1.00 39.97 199 LYS A CA 1
ATOM 1523 C C . LYS A 1 199 ? 35.106 21.908 -0.592 1.00 39.97 199 LYS A C 1
ATOM 1525 O O . LYS A 1 199 ? 36.103 21.427 -1.133 1.00 39.97 199 LYS A O 1
ATOM 1530 N N . GLU A 1 200 ? 33.906 21.334 -0.591 1.00 39.38 200 GLU A N 1
ATOM 1531 C CA . GLU A 1 200 ? 33.574 20.233 -1.487 1.00 39.38 200 GLU A CA 1
ATOM 1532 C C . GLU A 1 200 ? 34.031 20.651 -2.891 1.00 39.38 200 GLU A C 1
ATOM 1534 O O . GLU A 1 200 ? 33.657 21.743 -3.335 1.00 39.38 200 GLU A O 1
ATOM 1539 N N . PRO A 1 201 ? 34.907 19.884 -3.565 1.00 40.56 201 PRO A 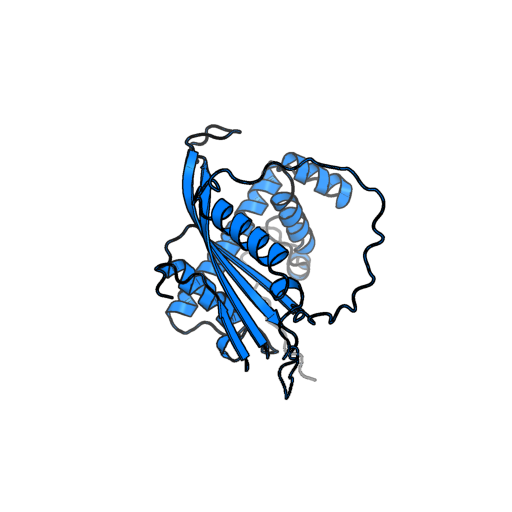N 1
ATOM 1540 C CA . PRO A 1 201 ? 35.148 20.141 -4.970 1.00 40.56 201 PRO A CA 1
ATOM 1541 C C . PRO A 1 201 ? 33.784 20.074 -5.658 1.00 40.56 201 PRO A C 1
ATOM 1543 O O . PRO A 1 201 ? 33.027 19.128 -5.432 1.00 40.56 201 PRO A O 1
ATOM 1546 N N . GLU A 1 202 ? 33.446 21.106 -6.435 1.00 48.31 202 GLU A N 1
ATOM 1547 C CA . GLU A 1 202 ? 32.303 21.086 -7.347 1.00 48.31 202 GLU A CA 1
ATOM 1548 C C . GLU A 1 202 ? 32.577 20.002 -8.396 1.00 48.31 202 GLU A C 1
ATOM 1550 O O . GLU A 1 202 ? 33.070 20.255 -9.493 1.00 48.31 202 GLU A O 1
ATOM 1555 N N . GLU A 1 203 ? 32.355 18.750 -8.009 1.00 47.56 203 GLU A N 1
ATOM 1556 C CA . GLU A 1 203 ? 32.433 17.619 -8.905 1.00 47.56 203 GLU A CA 1
ATOM 1557 C C . GLU A 1 203 ? 31.264 17.729 -9.871 1.00 47.56 203 GLU A C 1
ATOM 1559 O O . GLU A 1 203 ? 30.108 17.888 -9.470 1.00 47.56 203 GLU A O 1
ATOM 1564 N N . ASN A 1 204 ? 31.602 17.656 -11.156 1.00 45.38 204 ASN A N 1
ATOM 1565 C CA . ASN A 1 204 ? 30.672 17.533 -12.259 1.00 45.38 204 ASN A CA 1
ATOM 1566 C C . ASN A 1 204 ? 29.754 16.338 -11.975 1.00 45.38 204 ASN A C 1
ATOM 1568 O O . ASN A 1 204 ? 30.125 15.183 -12.200 1.00 45.38 204 ASN A O 1
ATOM 1572 N N . LYS A 1 205 ? 28.582 16.617 -11.401 1.00 51.34 205 LYS A N 1
ATOM 1573 C CA . LYS A 1 205 ? 27.528 15.638 -11.203 1.00 51.34 205 LYS A CA 1
ATOM 1574 C C . LYS A 1 205 ? 27.077 15.241 -12.601 1.00 51.34 205 LYS A C 1
ATOM 1576 O O . LYS A 1 205 ? 26.230 15.899 -13.194 1.00 51.34 205 LYS A O 1
ATOM 1581 N N . GLN A 1 206 ? 27.638 14.168 -13.150 1.00 52.94 206 GLN A N 1
ATOM 1582 C CA . GLN A 1 206 ? 26.852 13.355 -14.067 1.00 52.94 206 GLN A CA 1
ATOM 1583 C C . GLN A 1 206 ? 25.702 12.820 -13.217 1.00 52.94 206 GLN A C 1
ATOM 1585 O O . GLN A 1 206 ? 25.813 11.808 -12.525 1.00 52.94 206 GLN A O 1
ATOM 1590 N N . ASP A 1 207 ? 24.655 13.638 -13.141 1.00 58.00 207 ASP A N 1
ATOM 1591 C CA . ASP A 1 207 ? 23.440 13.376 -12.408 1.00 58.00 207 ASP A CA 1
ATOM 1592 C C . ASP A 1 207 ? 22.831 12.137 -13.053 1.00 58.00 207 ASP A C 1
ATOM 1594 O O . ASP A 1 207 ? 22.221 12.215 -14.116 1.00 58.00 207 ASP A O 1
ATOM 1598 N N . PHE A 1 208 ? 23.039 10.969 -12.437 1.00 63.22 208 PHE A N 1
ATOM 1599 C CA . PHE A 1 208 ? 22.233 9.797 -12.745 1.00 63.22 208 PHE A CA 1
ATOM 1600 C C . PHE A 1 208 ? 20.773 10.224 -12.612 1.00 63.22 208 PHE A C 1
ATOM 1602 O O . PHE A 1 208 ? 20.285 10.464 -11.498 1.00 63.22 208 PHE A O 1
ATOM 1609 N N . GLU A 1 209 ? 20.096 10.371 -13.748 1.00 70.31 209 GLU A N 1
ATOM 1610 C CA . GLU A 1 209 ? 18.717 10.817 -13.769 1.00 70.31 209 GLU A CA 1
ATOM 1611 C C . GLU A 1 209 ? 17.854 9.670 -13.253 1.00 70.31 209 GLU A C 1
ATOM 1613 O O . GLU A 1 209 ? 17.516 8.719 -13.961 1.00 70.31 209 GLU A O 1
ATOM 1618 N N . LYS A 1 210 ? 17.537 9.729 -11.958 1.00 76.56 210 LYS A N 1
ATOM 1619 C CA . LYS A 1 210 ? 16.694 8.723 -11.324 1.00 76.56 210 LYS A CA 1
ATOM 1620 C C . LYS A 1 210 ? 15.331 8.724 -12.015 1.00 76.56 210 LYS A C 1
ATOM 1622 O O . L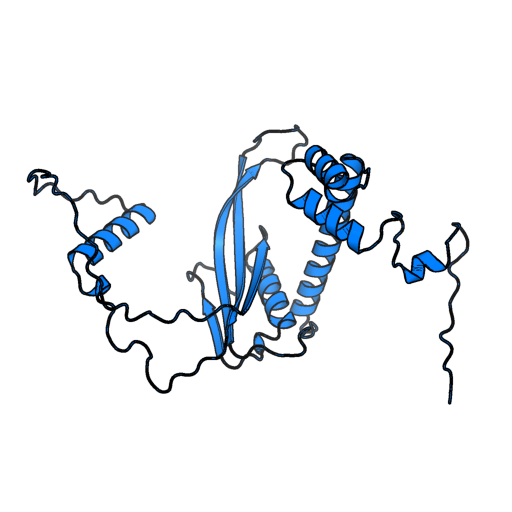YS A 1 210 ? 14.743 9.796 -12.175 1.00 76.56 210 LYS A O 1
ATOM 1627 N N . PRO A 1 211 ? 14.790 7.546 -12.370 1.00 82.88 211 PRO A N 1
ATOM 1628 C CA . PRO A 1 211 ? 13.462 7.482 -12.950 1.00 82.88 211 PRO A CA 1
ATOM 1629 C C . PRO A 1 211 ? 12.446 8.039 -11.948 1.00 82.88 211 PRO A C 1
ATOM 1631 O O . PRO A 1 211 ? 12.426 7.645 -10.778 1.00 82.88 211 PRO A O 1
ATOM 1634 N N . GLU A 1 212 ? 11.611 8.968 -12.408 1.00 87.12 212 GLU A N 1
ATOM 1635 C CA . GLU A 1 212 ? 10.638 9.651 -11.560 1.00 87.12 212 GLU A CA 1
ATOM 1636 C C . GLU A 1 212 ? 9.438 8.727 -11.276 1.00 87.12 212 GLU A C 1
ATOM 1638 O O . GLU A 1 212 ? 8.771 8.273 -12.219 1.00 87.12 212 GLU A O 1
ATOM 1643 N N . PRO A 1 213 ? 9.160 8.399 -9.998 1.00 92.06 213 PRO A N 1
ATOM 1644 C CA . PRO A 1 213 ? 8.004 7.592 -9.640 1.00 92.06 213 PRO A CA 1
ATOM 1645 C C . PRO A 1 213 ? 6.726 8.433 -9.745 1.00 92.06 213 PRO A C 1
ATOM 1647 O O . PRO A 1 213 ? 6.599 9.465 -9.095 1.00 92.06 213 PRO A O 1
ATOM 1650 N N . LEU A 1 214 ? 5.749 7.958 -10.516 1.00 92.81 214 LEU A N 1
ATOM 1651 C CA . LEU A 1 214 ? 4.455 8.628 -10.687 1.00 92.81 214 LEU A CA 1
ATOM 1652 C C . LEU A 1 214 ? 3.481 8.265 -9.564 1.00 92.81 214 LEU A C 1
ATOM 1654 O O . LEU A 1 214 ? 2.897 9.125 -8.913 1.00 92.81 214 LEU A O 1
ATOM 1658 N N . VAL A 1 215 ? 3.293 6.965 -9.334 1.00 93.38 215 VAL A N 1
ATOM 1659 C CA . VAL A 1 215 ? 2.378 6.447 -8.317 1.00 93.38 215 VAL A CA 1
ATOM 1660 C C . VAL A 1 215 ? 3.077 5.328 -7.577 1.00 93.38 215 VAL A C 1
ATOM 1662 O O . VAL A 1 215 ? 3.635 4.420 -8.189 1.00 93.38 215 VAL A O 1
ATOM 1665 N N . ARG A 1 216 ? 2.997 5.375 -6.247 1.00 94.56 216 ARG A N 1
ATOM 1666 C CA . ARG A 1 216 ? 3.477 4.327 -5.352 1.00 94.56 216 ARG A CA 1
ATOM 1667 C C . ARG A 1 216 ? 2.320 3.785 -4.533 1.00 94.56 216 ARG A C 1
ATOM 1669 O O . ARG A 1 216 ? 1.510 4.537 -3.997 1.00 94.56 216 ARG A O 1
ATOM 1676 N N . THR A 1 217 ? 2.253 2.472 -4.382 1.00 94.06 217 THR A N 1
ATOM 1677 C CA . THR A 1 217 ? 1.348 1.834 -3.426 1.00 94.06 217 THR A CA 1
ATOM 1678 C C . THR A 1 217 ? 2.027 0.665 -2.754 1.00 94.06 217 THR A C 1
ATOM 1680 O O . THR A 1 217 ? 2.832 -0.029 -3.365 1.00 94.06 217 THR A O 1
ATOM 1683 N N . ALA A 1 218 ? 1.723 0.492 -1.473 1.00 95.25 218 ALA A N 1
ATOM 1684 C CA . ALA A 1 218 ? 2.264 -0.583 -0.672 1.00 95.25 218 ALA A CA 1
ATOM 1685 C C . ALA A 1 218 ? 1.169 -1.587 -0.311 1.00 95.25 218 ALA A C 1
ATOM 1687 O O . ALA A 1 218 ? 0.067 -1.199 0.076 1.00 95.25 218 ALA A O 1
ATOM 1688 N N . VAL A 1 219 ? 1.508 -2.867 -0.407 1.00 95.19 219 VAL A N 1
ATOM 1689 C CA . VAL A 1 219 ? 0.744 -3.983 0.154 1.00 95.19 219 VAL A CA 1
ATOM 1690 C C . VAL A 1 219 ? 1.603 -4.574 1.258 1.00 95.19 219 VAL A C 1
ATOM 1692 O O . VAL A 1 219 ? 2.770 -4.866 1.024 1.00 95.19 219 VAL A O 1
ATOM 1695 N N . ALA A 1 220 ? 1.055 -4.737 2.457 1.00 93.81 220 ALA A N 1
ATOM 1696 C CA . ALA A 1 220 ? 1.780 -5.318 3.580 1.00 93.81 220 ALA A CA 1
ATOM 1697 C C . ALA A 1 220 ? 0.904 -6.331 4.312 1.00 93.81 220 ALA A C 1
ATOM 1699 O O . ALA A 1 220 ? -0.297 -6.115 4.477 1.00 93.81 220 ALA A O 1
ATOM 1700 N N . THR A 1 221 ? 1.498 -7.439 4.749 1.00 93.38 221 THR A N 1
ATOM 1701 C CA . THR A 1 221 ? 0.779 -8.497 5.462 1.00 93.38 221 THR A CA 1
ATOM 1702 C C . THR A 1 221 ? 1.697 -9.283 6.391 1.00 93.38 221 THR A C 1
ATOM 1704 O O . THR A 1 221 ? 2.897 -9.404 6.149 1.00 93.38 221 THR A O 1
ATOM 1707 N N . GLN A 1 222 ? 1.110 -9.855 7.439 1.00 92.25 222 GLN A N 1
ATOM 1708 C CA . GLN A 1 222 ? 1.745 -10.864 8.296 1.00 92.25 222 GLN A CA 1
ATOM 1709 C C . GLN A 1 222 ? 1.310 -12.295 7.930 1.00 92.25 222 GLN A C 1
ATOM 1711 O O . GLN A 1 222 ? 1.654 -13.256 8.613 1.00 92.25 222 GLN A O 1
ATOM 1716 N N . GLN A 1 223 ? 0.536 -12.461 6.853 1.00 90.69 223 GLN A N 1
ATOM 1717 C CA . GLN A 1 223 ? 0.110 -13.776 6.376 1.00 90.69 223 GLN A CA 1
ATOM 1718 C C . GLN A 1 223 ? 1.260 -14.563 5.717 1.00 90.69 223 GLN A C 1
ATOM 1720 O O . GLN A 1 223 ? 2.402 -14.100 5.582 1.00 90.69 223 GLN A O 1
ATOM 1725 N N . LYS A 1 224 ? 0.950 -15.802 5.316 1.00 90.62 224 LYS A N 1
ATOM 1726 C CA . LYS A 1 224 ? 1.859 -16.695 4.586 1.00 90.62 224 LYS A CA 1
ATOM 1727 C C . LYS A 1 224 ? 2.272 -16.089 3.239 1.00 90.62 224 LYS A C 1
ATOM 1729 O O . LYS A 1 224 ? 1.575 -15.238 2.694 1.00 90.62 224 LYS A O 1
ATOM 1734 N N . VAL A 1 225 ? 3.417 -16.539 2.719 1.00 89.25 225 VAL A N 1
ATOM 1735 C CA . VAL A 1 225 ? 3.986 -16.046 1.450 1.00 89.25 225 VAL A CA 1
ATOM 1736 C C . VAL A 1 225 ? 3.011 -16.238 0.289 1.00 89.25 225 VAL A C 1
ATOM 1738 O O . VAL A 1 225 ? 2.824 -15.308 -0.486 1.00 89.25 225 VAL A O 1
ATOM 1741 N N . ASP A 1 226 ? 2.340 -17.387 0.222 1.00 90.25 226 ASP A N 1
ATOM 1742 C CA . ASP A 1 226 ? 1.407 -17.695 -0.868 1.00 90.25 226 ASP A CA 1
ATOM 1743 C C . ASP A 1 226 ? 0.247 -16.685 -0.928 1.00 90.25 226 ASP A C 1
ATOM 1745 O O . ASP A 1 226 ? -0.067 -16.145 -1.986 1.00 90.25 226 ASP A O 1
ATOM 1749 N N . GLU A 1 227 ? -0.347 -16.353 0.225 1.00 92.69 227 GLU A N 1
ATOM 1750 C CA . GLU A 1 227 ? -1.414 -15.345 0.305 1.00 92.69 227 GLU A CA 1
ATOM 1751 C C . GLU A 1 227 ? -0.898 -13.947 -0.041 1.00 92.69 227 GLU A C 1
ATOM 1753 O O . GLU A 1 227 ? -1.561 -13.193 -0.753 1.00 92.69 227 GLU A O 1
ATOM 1758 N N . PHE A 1 228 ? 0.310 -13.608 0.415 1.00 94.56 228 PHE A N 1
ATOM 1759 C CA . PHE A 1 228 ? 0.957 -12.355 0.041 1.00 94.56 228 PHE A CA 1
ATOM 1760 C C . PHE A 1 228 ? 1.130 -12.240 -1.478 1.00 94.56 228 PHE A C 1
ATOM 1762 O O . PHE A 1 228 ? 0.831 -11.186 -2.034 1.00 94.56 228 PHE A O 1
ATOM 1769 N N . GLY A 1 229 ? 1.520 -13.318 -2.159 1.00 94.62 229 GLY A N 1
ATOM 1770 C CA . GLY A 1 229 ? 1.640 -13.334 -3.614 1.00 94.62 229 GLY A CA 1
ATOM 1771 C C . GLY A 1 229 ? 0.351 -12.959 -4.327 1.00 94.62 229 GLY A C 1
ATOM 1772 O O . GLY A 1 229 ? 0.356 -12.063 -5.172 1.00 94.62 229 GLY A O 1
ATOM 1773 N N . TYR A 1 230 ? -0.776 -13.544 -3.916 1.00 96.69 230 TYR A N 1
ATOM 1774 C CA . TYR A 1 230 ? -2.077 -13.177 -4.477 1.00 96.69 230 TYR A CA 1
ATOM 1775 C C . TYR A 1 230 ? -2.495 -11.742 -4.141 1.00 96.69 230 TYR A C 1
ATOM 1777 O O . TYR A 1 230 ? -3.116 -11.089 -4.977 1.00 96.69 230 TYR A O 1
ATOM 1785 N N . MET A 1 231 ? -2.139 -11.214 -2.965 1.00 96.88 231 MET A N 1
ATOM 1786 C CA . MET A 1 231 ? -2.380 -9.801 -2.635 1.00 96.88 231 MET A CA 1
ATOM 1787 C C . MET A 1 231 ? -1.613 -8.860 -3.570 1.00 96.88 231 MET A C 1
ATOM 1789 O O . MET A 1 231 ? -2.176 -7.877 -4.055 1.00 96.88 231 MET A O 1
ATOM 1793 N N . VAL A 1 232 ? -0.344 -9.165 -3.852 1.00 97.25 232 VAL A N 1
ATOM 1794 C CA . VAL A 1 232 ? 0.486 -8.383 -4.780 1.00 97.25 232 VAL A CA 1
ATOM 1795 C C . VAL A 1 232 ? -0.044 -8.492 -6.205 1.00 97.25 232 VAL A C 1
ATOM 1797 O O . VAL A 1 232 ? -0.200 -7.472 -6.876 1.00 97.25 232 VAL A O 1
ATOM 1800 N N . ALA A 1 233 ? -0.373 -9.706 -6.646 1.00 97.00 233 ALA A N 1
ATOM 1801 C CA . ALA A 1 233 ? -0.931 -9.975 -7.965 1.00 97.00 233 ALA A CA 1
ATOM 1802 C C . ALA A 1 233 ? -2.267 -9.243 -8.176 1.00 97.00 233 ALA A C 1
ATOM 1804 O O . ALA A 1 233 ? -2.465 -8.602 -9.207 1.00 97.00 233 ALA A O 1
ATOM 1805 N N . ALA A 1 234 ? -3.150 -9.248 -7.171 1.00 97.31 234 ALA A N 1
ATOM 1806 C CA . ALA A 1 234 ? -4.423 -8.537 -7.227 1.00 97.31 234 ALA A CA 1
ATOM 1807 C C . ALA A 1 234 ? -4.227 -7.018 -7.365 1.00 97.31 234 ALA A C 1
ATOM 1809 O O . ALA A 1 234 ? -4.888 -6.365 -8.178 1.00 97.31 234 ALA A O 1
ATOM 1810 N N . GLU A 1 235 ? -3.294 -6.439 -6.604 1.00 96.88 235 GLU A N 1
ATOM 1811 C CA . GLU A 1 235 ? -3.004 -5.007 -6.690 1.00 96.88 235 GLU A CA 1
ATOM 1812 C C . GLU A 1 235 ? -2.338 -4.632 -8.025 1.00 96.88 235 GLU A C 1
ATOM 1814 O O . GLU A 1 235 ? -2.672 -3.596 -8.604 1.00 96.88 235 GLU A O 1
ATOM 1819 N N . ALA A 1 236 ? -1.461 -5.490 -8.554 1.00 96.69 236 ALA A N 1
ATOM 1820 C CA . ALA A 1 236 ? -0.850 -5.330 -9.872 1.00 96.69 236 ALA A CA 1
ATOM 1821 C C . ALA A 1 236 ? -1.899 -5.392 -10.999 1.00 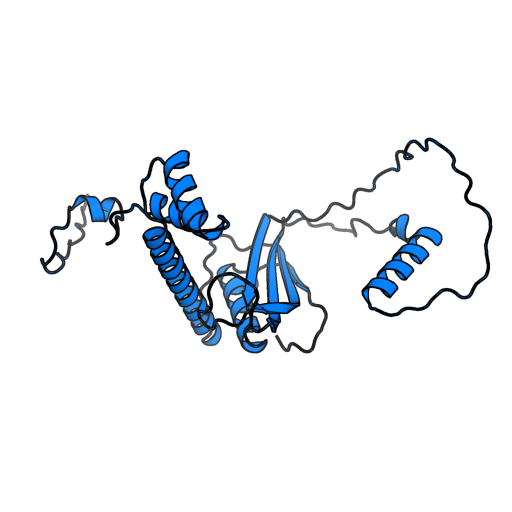96.69 236 ALA A C 1
ATOM 1823 O O . ALA A 1 236 ? -1.923 -4.517 -11.870 1.00 96.69 236 ALA A O 1
ATOM 1824 N N . GLN A 1 237 ? -2.815 -6.365 -10.945 1.00 96.81 237 GLN A N 1
ATOM 1825 C CA . GLN A 1 237 ? -3.900 -6.538 -11.915 1.00 96.81 237 GLN A CA 1
ATOM 1826 C C . GLN A 1 237 ? -4.826 -5.324 -11.944 1.00 96.81 237 GLN A C 1
ATOM 1828 O O . GLN A 1 237 ? -5.044 -4.729 -12.996 1.00 96.81 237 GLN A O 1
ATOM 1833 N N . LYS A 1 238 ? -5.299 -4.858 -10.782 1.00 95.25 238 LYS A N 1
ATOM 1834 C CA . LYS A 1 238 ? -6.150 -3.656 -10.697 1.00 95.25 238 LYS A CA 1
ATOM 1835 C C . LYS A 1 238 ? -5.514 -2.425 -11.342 1.00 95.25 238 LYS A C 1
ATOM 1837 O O . LYS A 1 238 ? -6.235 -1.530 -11.781 1.00 95.25 238 LYS A O 1
ATOM 1842 N N . ARG A 1 239 ? -4.183 -2.370 -11.388 1.00 94.19 239 ARG A N 1
ATOM 1843 C CA . ARG A 1 239 ? -3.396 -1.255 -11.926 1.00 94.19 239 ARG A CA 1
ATOM 1844 C C . ARG A 1 239 ? -2.925 -1.462 -13.359 1.00 94.19 239 ARG A C 1
ATOM 1846 O O . ARG A 1 239 ? -2.204 -0.610 -13.870 1.00 94.19 239 ARG A O 1
ATOM 1853 N N . GLY A 1 240 ? -3.304 -2.564 -13.997 1.00 95.19 240 GLY A N 1
ATOM 1854 C CA . GLY A 1 240 ? -2.903 -2.868 -15.366 1.00 95.19 240 GLY A CA 1
ATOM 1855 C C . GLY A 1 240 ? -1.398 -3.098 -15.515 1.00 95.19 240 GLY A C 1
ATOM 1856 O O . GLY A 1 240 ? -0.824 -2.780 -16.555 1.00 95.19 240 GLY A O 1
ATOM 1857 N N . PHE A 1 241 ? -0.726 -3.575 -14.457 1.00 96.38 241 PHE A N 1
ATOM 1858 C CA . PHE A 1 241 ? 0.719 -3.823 -14.496 1.00 96.38 241 PHE A CA 1
ATOM 1859 C C . PHE A 1 241 ? 1.061 -4.963 -15.452 1.00 96.38 241 PHE A C 1
ATOM 1861 O O . PHE A 1 241 ? 2.116 -4.923 -16.073 1.00 96.38 241 PHE A O 1
ATOM 1868 N N . TYR A 1 242 ? 0.188 -5.962 -15.608 1.00 94.69 242 TYR A N 1
ATOM 1869 C CA . TYR A 1 242 ? 0.425 -7.076 -16.528 1.00 94.69 242 TYR A CA 1
ATOM 1870 C C . TYR A 1 242 ? 0.497 -6.614 -17.988 1.00 94.69 242 TYR A C 1
ATOM 1872 O O . TYR A 1 242 ? 1.257 -7.183 -18.777 1.00 94.69 242 TYR A O 1
ATOM 1880 N N . GLU A 1 243 ? -0.200 -5.534 -18.327 1.00 94.69 243 GLU A N 1
ATOM 1881 C CA . GLU A 1 243 ? -0.220 -4.942 -19.664 1.00 94.69 243 GLU A CA 1
ATOM 1882 C C . GLU A 1 243 ? 0.784 -3.808 -19.871 1.00 94.69 243 GLU A C 1
ATOM 1884 O O . GLU A 1 243 ? 0.844 -3.242 -20.964 1.00 94.69 243 GLU A O 1
ATOM 1889 N N . ALA A 1 244 ? 1.590 -3.479 -18.860 1.00 94.75 244 ALA A N 1
ATOM 1890 C CA . ALA A 1 244 ? 2.670 -2.522 -19.030 1.00 94.75 244 ALA A CA 1
ATOM 1891 C C . ALA A 1 244 ? 3.706 -3.042 -20.037 1.00 94.75 244 ALA A C 1
ATOM 1893 O O . ALA A 1 244 ? 4.056 -4.229 -20.048 1.00 94.75 244 ALA A O 1
ATOM 1894 N N . LYS A 1 245 ? 4.228 -2.133 -20.870 1.00 93.62 245 LYS A N 1
ATOM 1895 C CA . LYS A 1 245 ? 5.237 -2.450 -21.895 1.00 93.62 245 LYS A CA 1
ATOM 1896 C C . LYS A 1 245 ? 6.545 -2.913 -21.252 1.00 93.62 245 LYS A C 1
ATOM 1898 O O . LYS A 1 245 ? 7.164 -3.863 -21.721 1.00 93.62 245 LYS A O 1
ATOM 1903 N N . ARG A 1 246 ? 6.957 -2.243 -20.171 1.00 93.31 246 ARG A N 1
ATOM 1904 C CA . ARG A 1 246 ? 8.195 -2.513 -19.430 1.00 93.31 246 ARG A CA 1
ATOM 1905 C C . ARG A 1 246 ? 7.873 -2.798 -17.971 1.00 93.31 246 ARG A C 1
ATOM 1907 O O . ARG A 1 246 ? 7.213 -2.004 -17.301 1.00 93.31 246 ARG A O 1
ATOM 1914 N N . LYS A 1 247 ? 8.335 -3.949 -17.492 1.00 94.81 247 LYS A N 1
ATOM 1915 C CA . LYS A 1 247 ? 7.974 -4.504 -16.187 1.00 94.81 247 LYS A CA 1
ATOM 1916 C C . LYS A 1 247 ? 9.230 -4.982 -15.478 1.00 94.81 247 LYS A C 1
ATOM 1918 O O . LYS A 1 247 ? 10.027 -5.696 -16.079 1.00 94.81 247 LYS A O 1
ATOM 1923 N N . ALA A 1 248 ? 9.375 -4.618 -14.212 1.00 94.69 248 ALA A N 1
ATOM 1924 C CA . ALA A 1 248 ? 10.409 -5.152 -13.336 1.00 94.69 248 ALA A CA 1
ATOM 1925 C C . ALA A 1 248 ? 9.775 -5.775 -12.090 1.00 94.69 248 ALA A C 1
ATOM 1927 O O . ALA A 1 248 ? 8.843 -5.222 -11.506 1.00 94.69 248 ALA A O 1
ATOM 1928 N N . PHE A 1 249 ? 10.304 -6.917 -11.669 1.00 94.62 249 PHE A N 1
ATOM 1929 C CA . PHE A 1 249 ? 9.986 -7.529 -10.387 1.00 94.62 249 PHE A CA 1
ATOM 1930 C C . PHE A 1 249 ? 11.299 -7.720 -9.634 1.00 94.62 249 PHE A C 1
ATOM 1932 O O . PHE A 1 249 ? 12.214 -8.362 -10.144 1.00 94.62 249 PHE A O 1
ATOM 1939 N N . VAL A 1 250 ? 11.413 -7.106 -8.461 1.00 94.00 250 VAL A N 1
ATOM 1940 C CA . VAL A 1 250 ? 12.647 -7.044 -7.677 1.00 94.00 250 VAL A CA 1
ATOM 1941 C C . VAL A 1 250 ? 12.377 -7.639 -6.305 1.00 94.00 250 VAL A C 1
ATOM 1943 O O . VAL A 1 250 ? 11.492 -7.179 -5.589 1.00 94.00 250 VAL A O 1
ATOM 1946 N N . GLY A 1 251 ? 13.165 -8.638 -5.936 1.00 89.69 251 GLY A N 1
ATOM 1947 C CA . GLY A 1 251 ? 13.158 -9.256 -4.617 1.00 89.69 251 GLY A CA 1
ATOM 1948 C C . GLY A 1 251 ? 14.545 -9.799 -4.293 1.00 89.69 251 GLY A C 1
ATOM 1949 O O . GLY A 1 251 ? 15.401 -9.894 -5.173 1.00 89.69 251 GLY A O 1
ATOM 1950 N N . ASP A 1 252 ? 14.763 -10.155 -3.034 1.00 81.31 252 ASP A N 1
ATOM 1951 C CA . ASP A 1 252 ? 16.032 -10.693 -2.530 1.00 81.31 252 ASP A CA 1
ATOM 1952 C C . ASP A 1 252 ? 16.280 -12.167 -2.917 1.00 81.31 252 ASP A C 1
ATOM 1954 O O . ASP A 1 252 ? 17.351 -12.711 -2.652 1.00 81.31 252 ASP A O 1
ATOM 1958 N N . GLY A 1 253 ? 15.305 -12.824 -3.557 1.00 66.62 253 GLY A N 1
ATOM 1959 C CA . GLY A 1 253 ? 15.380 -14.242 -3.908 1.00 66.62 253 GLY A CA 1
ATOM 1960 C C . GLY A 1 253 ? 15.249 -15.175 -2.701 1.00 66.62 253 GLY A C 1
ATOM 1961 O O . GLY A 1 253 ? 15.515 -16.373 -2.828 1.00 66.62 253 GLY A O 1
ATOM 1962 N N . GLY A 1 254 ? 14.821 -14.660 -1.540 1.00 63.72 254 GLY A N 1
ATOM 1963 C CA . GLY A 1 254 ? 14.378 -15.485 -0.424 1.00 63.72 254 GLY A CA 1
ATOM 1964 C C . GLY A 1 254 ? 13.306 -16.464 -0.902 1.00 63.72 254 GLY A C 1
ATOM 1965 O O . GLY A 1 254 ? 12.592 -16.166 -1.856 1.00 63.72 254 GLY A O 1
ATOM 1966 N N . ASN A 1 255 ? 13.229 -17.639 -0.268 1.00 51.34 255 ASN A N 1
ATOM 1967 C CA . ASN A 1 255 ? 12.499 -18.849 -0.690 1.00 51.34 255 ASN A CA 1
ATOM 1968 C C . ASN A 1 255 ? 10.962 -18.655 -0.802 1.00 51.34 255 ASN A C 1
ATOM 1970 O O . ASN A 1 255 ? 10.164 -19.287 -0.113 1.00 51.34 255 ASN A O 1
ATOM 1974 N N . SER A 1 256 ? 10.552 -17.734 -1.660 1.00 44.97 256 SER A N 1
ATOM 1975 C CA . SER A 1 256 ? 9.212 -17.246 -1.905 1.00 44.97 256 SER A CA 1
ATOM 1976 C C . SER A 1 256 ? 8.916 -17.556 -3.361 1.00 44.97 256 SER A C 1
ATOM 1978 O O . SER A 1 256 ? 9.341 -16.864 -4.279 1.00 44.97 256 SER A O 1
ATOM 1980 N N . ARG A 1 257 ? 8.266 -18.699 -3.579 1.00 35.25 257 ARG A N 1
ATOM 1981 C CA . ARG A 1 257 ? 7.695 -19.024 -4.883 1.00 35.25 257 ARG A CA 1
ATOM 1982 C C . ARG A 1 257 ? 6.495 -18.094 -5.067 1.00 35.25 257 ARG A C 1
ATOM 1984 O O . ARG A 1 257 ? 5.456 -18.337 -4.462 1.00 35.25 257 ARG A O 1
ATOM 1991 N N . LEU A 1 258 ? 6.695 -17.003 -5.801 1.00 41.28 258 LEU A N 1
ATOM 1992 C CA . LEU A 1 258 ? 5.646 -16.119 -6.310 1.00 41.28 258 LEU A CA 1
ATOM 1993 C C . LEU A 1 258 ? 5.360 -16.457 -7.770 1.00 41.28 258 LEU A C 1
ATOM 1995 O O . LEU A 1 258 ? 6.337 -16.760 -8.492 1.00 41.28 258 LEU A O 1
#

Foldseek 3Di:
DDDPDDDDDDDDPPDDDDPCCVVQVQDPVRDGPVLLVLLLVLCVPDPALQSSQVCCCPVVVDRDDSVRSVVSNVVVVVVVVVVLVVLLVCLVVVNQAAQDPDAFQAKEKEKEKDKDWDADPPVPDDDRHPTDIFIKIKIKIWGFPDDDDPDDLDPDDPVLCVDPVSVVVVVVVVCVVVVNPDDPDDDDDDDDDDDDDDPDPPPPPPPPPPTDTDDIDMDMDSDDLVSVVSSSSSVCNNNNVVVHNHYYYHYPPPPRDD